Protein AF-A0A194XJS1-F1 (afdb_monomer_lite)

Foldseek 3Di:
DDDPPQQDPVGHGNDLVVVLVVLLVCCLVPLVCVVVQCVPDPVSVVSCVVCQLVSLVVNVVVDPLLVLQLLVQQWFAAPDPVRDLDIDGHSHSSVSNRSSVLSVVLVCCLPDLLQDPDPPPPPDDDDDPDDPVVVSVVSSVLSSLLSSLVRVLRGLCRPPPDPVVNVVSSVVSLVPDDPVNVVSNVVRVVSNVVSVVVVVVVVVVVVVVVVVVVPDD

Organism: Mollisia scopiformis (NCBI:txid149040)

Sequence (217 aa):
MSISLFRSTGGLELYPEVCLRVAEELVLVDPKSINNLLATSKSWHKLLKTYEKSICSSILTREPRLEWVNIDQHEVLSSRIPLGSISVTAYTYPWASEMLSRVHTMEFLISNELTDMVDHHAQSWPTLDVSKDELGQRIARFKRLSFLLLYRLADCTASLPDTLKVRAHQAEFLDSLSSAELAKLGVIVEVMGQNYFTMTKNTLEATVSENSWTTAP

Secondary structure (DSSP, 8-state):
----TTB-TTSPBPPHHHHHHHHHHHHHH-TTHHHHHHHH-HHHHHHHHHTHHHHHHHHHHH-GGGGGTTTT-SEEE--PSSP-S-EEETTSHHHHHHHHHHHHHHHHHHHSGGG----SS-TTSPPPSS-HHHHHHHHHHHHHHHHHHHHHHHHTTTT---HHHHHHHHHHHHHHS-HHHHHHHHHHHHHHHHHHHHHHHHHHHHHHHHHHHSS--

Structure (mmCIF, N/CA/C/O backbone):
data_AF-A0A194XJS1-F1
#
_entry.id   AF-A0A194XJS1-F1
#
loop_
_atom_site.group_PDB
_atom_site.id
_atom_site.type_symbol
_atom_site.label_atom_id
_atom_site.label_alt_id
_atom_site.label_comp_id
_atom_site.label_asym_id
_atom_site.label_entity_id
_atom_site.label_seq_id
_atom_site.pdbx_PDB_ins_code
_atom_site.Cartn_x
_atom_site.Cartn_y
_atom_site.Cartn_z
_atom_site.occupancy
_atom_site.B_iso_or_equiv
_atom_site.auth_seq_id
_atom_site.auth_comp_id
_atom_site.auth_asym_id
_atom_site.auth_atom_id
_atom_site.pdbx_PDB_model_num
ATOM 1 N N . MET A 1 1 ? -31.018 9.722 29.332 1.00 36.78 1 MET A N 1
ATOM 2 C CA . MET A 1 1 ? -31.073 8.244 29.364 1.00 36.78 1 MET A CA 1
ATOM 3 C C . MET A 1 1 ? -30.231 7.714 28.220 1.00 36.78 1 MET A C 1
ATOM 5 O O . MET A 1 1 ? -30.464 8.107 27.088 1.00 36.78 1 MET A O 1
ATOM 9 N N . SER A 1 2 ? -29.221 6.897 28.512 1.00 43.53 2 SER A N 1
ATOM 10 C CA . SER A 1 2 ? -28.401 6.235 27.493 1.00 43.53 2 SER A CA 1
ATOM 11 C C . SER A 1 2 ? -29.160 5.006 27.001 1.00 43.53 2 SER A C 1
ATOM 13 O O . SER A 1 2 ? -29.179 3.995 27.700 1.00 43.53 2 SER A O 1
ATOM 15 N N . ILE A 1 3 ? -29.811 5.091 25.841 1.00 52.41 3 ILE A N 1
ATOM 16 C CA . ILE A 1 3 ? -30.366 3.913 25.166 1.00 52.41 3 ILE A CA 1
ATOM 17 C C . ILE A 1 3 ? -29.173 3.014 24.828 1.00 52.41 3 ILE A C 1
ATOM 19 O O . ILE A 1 3 ? -28.291 3.413 24.069 1.00 52.41 3 ILE A O 1
ATOM 23 N N . SER A 1 4 ? -29.093 1.835 25.450 1.00 57.53 4 SER A N 1
ATOM 24 C CA . SER A 1 4 ? -28.140 0.817 25.012 1.00 57.53 4 SER A CA 1
ATOM 25 C C . SER A 1 4 ? -28.558 0.408 23.604 1.00 57.53 4 SER A C 1
ATOM 27 O O . SER A 1 4 ? -29.607 -0.205 23.440 1.00 57.53 4 SER A O 1
ATOM 29 N N . LEU A 1 5 ? -27.761 0.772 22.596 1.00 62.75 5 LEU A N 1
ATOM 30 C CA . LEU A 1 5 ? -27.973 0.404 21.188 1.00 62.75 5 LEU A CA 1
ATOM 31 C C . LEU A 1 5 ? -28.085 -1.114 20.982 1.00 62.75 5 LEU A C 1
ATOM 33 O O . LEU A 1 5 ? -28.630 -1.562 19.980 1.00 62.75 5 LEU A O 1
ATOM 37 N N . PHE A 1 6 ? -27.587 -1.900 21.938 1.00 68.38 6 PHE A N 1
ATOM 38 C CA . PHE A 1 6 ? -27.677 -3.352 21.921 1.00 68.38 6 PHE A CA 1
ATOM 39 C C . PHE A 1 6 ? -29.040 -3.862 22.361 1.00 68.38 6 PHE A C 1
ATOM 41 O O . PHE A 1 6 ? -29.315 -5.032 22.151 1.00 68.38 6 PHE A O 1
ATOM 48 N N . ARG A 1 7 ? -29.901 -3.032 22.957 1.00 70.81 7 ARG A N 1
ATOM 49 C CA . ARG A 1 7 ? -31.155 -3.490 23.543 1.00 70.81 7 ARG A CA 1
ATOM 50 C C . ARG A 1 7 ? -32.344 -3.102 22.675 1.00 70.81 7 ARG A C 1
ATOM 52 O O . ARG A 1 7 ? -32.619 -1.924 22.464 1.00 70.81 7 ARG A O 1
ATOM 59 N N . SER A 1 8 ? -33.077 -4.103 22.201 1.00 74.75 8 SER A N 1
ATOM 60 C CA . SER A 1 8 ? -34.375 -3.900 21.558 1.00 74.75 8 SER A CA 1
ATOM 61 C C . SER A 1 8 ? -35.375 -3.247 22.519 1.00 74.75 8 SER A C 1
ATOM 63 O O . SER A 1 8 ? -35.224 -3.300 23.743 1.00 74.75 8 SER A O 1
ATOM 65 N N . THR A 1 9 ? -36.458 -2.699 21.967 1.00 73.81 9 THR A N 1
ATOM 66 C CA . THR A 1 9 ? -37.602 -2.191 22.742 1.00 73.81 9 THR A CA 1
ATOM 67 C C . THR A 1 9 ? -38.236 -3.265 23.636 1.00 73.81 9 THR A C 1
ATOM 69 O O . THR A 1 9 ? -38.772 -2.933 24.688 1.00 73.81 9 THR A O 1
ATOM 72 N N . GLY A 1 10 ? -38.115 -4.547 23.265 1.00 75.25 10 GLY A N 1
ATOM 73 C CA . GLY A 1 10 ? -38.538 -5.706 24.062 1.00 75.25 10 GLY A CA 1
ATOM 74 C C . GLY A 1 10 ? -37.506 -6.202 25.084 1.00 75.25 10 GLY A C 1
ATOM 75 O O . GLY A 1 10 ? -37.736 -7.208 25.745 1.00 75.25 10 GLY A O 1
ATOM 76 N N . GLY A 1 11 ? -36.359 -5.533 25.221 1.00 75.88 11 GLY A N 1
ATOM 77 C CA . GLY A 1 11 ? -35.349 -5.857 26.227 1.00 75.88 11 GLY A CA 1
ATOM 78 C C . GLY A 1 11 ? -34.297 -6.892 25.812 1.00 75.88 11 GLY A C 1
ATOM 79 O O . GLY A 1 11 ? -33.367 -7.092 26.594 1.00 75.88 11 GLY A O 1
ATOM 80 N N . LEU A 1 12 ? -34.406 -7.496 24.620 1.00 74.81 12 LEU A N 1
ATOM 81 C CA . LEU A 1 12 ? -33.392 -8.401 24.050 1.00 74.81 12 LEU A CA 1
ATOM 82 C C . LEU A 1 12 ? -32.101 -7.640 23.760 1.00 74.81 12 LEU A C 1
ATOM 84 O O . LEU A 1 12 ? -32.168 -6.597 23.111 1.00 74.81 12 LEU A O 1
ATOM 88 N N . GLU A 1 13 ? -30.966 -8.170 24.213 1.00 80.19 13 GLU A N 1
ATOM 89 C CA . GLU A 1 13 ? -29.643 -7.582 24.013 1.00 80.19 13 GLU A CA 1
ATOM 90 C C . GLU A 1 13 ? -28.876 -8.318 22.904 1.00 80.19 13 GLU A C 1
ATOM 92 O O . GLU A 1 13 ? -28.858 -9.548 22.869 1.00 80.19 13 GLU A O 1
ATOM 97 N N . LEU A 1 14 ? -28.272 -7.578 21.974 1.00 81.69 14 LEU A N 1
ATOM 98 C CA . LEU A 1 14 ? -27.441 -8.143 20.918 1.00 81.69 14 LEU A CA 1
ATOM 99 C C . LEU A 1 14 ? -26.128 -8.652 21.522 1.00 81.69 14 LEU A C 1
ATOM 101 O O . LEU A 1 14 ? -25.451 -7.921 22.246 1.00 81.69 14 LEU A O 1
ATOM 105 N N . TYR A 1 15 ? -25.751 -9.883 21.185 1.00 87.44 15 TYR A N 1
ATOM 106 C CA . TYR A 1 15 ? -24.489 -10.461 21.636 1.00 87.44 15 TYR A CA 1
ATOM 107 C C . TYR A 1 15 ? -23.287 -9.682 21.070 1.00 87.44 15 TYR A C 1
ATOM 109 O O . TYR A 1 15 ? -23.284 -9.376 19.870 1.00 87.44 15 TYR A O 1
ATOM 117 N N . PRO A 1 16 ? -22.253 -9.387 21.884 1.00 87.75 16 PRO A N 1
ATOM 118 C CA . PRO A 1 16 ? -21.064 -8.659 21.443 1.00 87.75 16 PRO A CA 1
ATOM 119 C C . PRO A 1 16 ? -20.407 -9.256 20.196 1.00 87.75 16 PRO A C 1
ATOM 121 O O . PRO A 1 16 ? -19.971 -8.519 19.319 1.00 87.75 16 PRO A O 1
ATOM 124 N N . GLU A 1 17 ? -20.388 -10.580 20.076 1.00 90.69 17 GLU A N 1
ATOM 125 C CA . GLU A 1 17 ? -19.817 -11.315 18.949 1.00 90.69 17 GLU A CA 1
ATOM 126 C C . GLU A 1 17 ? -20.511 -10.960 17.630 1.00 90.69 17 GLU A C 1
ATOM 128 O O . GLU A 1 17 ? -19.849 -10.785 16.609 1.00 90.69 17 GLU A O 1
ATOM 133 N N . VAL A 1 18 ? -21.836 -10.784 17.650 1.00 89.56 18 VAL A N 1
ATOM 134 C CA . VAL A 1 18 ? -22.600 -10.355 16.470 1.00 89.56 18 VAL A CA 1
ATOM 135 C C . VAL A 1 18 ? -22.211 -8.927 16.091 1.00 89.56 18 VAL A C 1
ATOM 137 O O . VAL A 1 18 ? -21.996 -8.640 14.916 1.00 89.56 18 VAL A O 1
ATOM 140 N N . CYS A 1 19 ? -22.049 -8.036 17.072 1.00 89.44 19 CYS A N 1
ATOM 141 C CA . CYS A 1 19 ? -21.611 -6.660 16.828 1.00 89.44 19 CYS A CA 1
ATOM 142 C C . CYS A 1 19 ? -20.201 -6.598 16.232 1.00 89.44 19 CYS A C 1
ATOM 144 O O . CYS A 1 19 ? -19.958 -5.817 15.314 1.00 89.44 19 CYS A O 1
ATOM 146 N N . LEU A 1 20 ? -19.285 -7.433 16.732 1.00 93.06 20 LEU A N 1
ATOM 147 C CA . LEU A 1 20 ? -17.924 -7.539 16.211 1.00 93.06 20 LEU A CA 1
ATOM 148 C C . LEU A 1 20 ? -17.922 -8.059 14.770 1.00 93.06 20 LEU A C 1
ATOM 150 O O . LEU A 1 20 ? -17.243 -7.478 13.931 1.00 93.06 20 LEU A O 1
ATOM 154 N N . ARG A 1 21 ? -18.742 -9.069 14.443 1.00 92.50 21 ARG A N 1
ATOM 155 C CA . ARG A 1 21 ? -18.895 -9.549 13.058 1.00 92.50 21 ARG A CA 1
ATOM 156 C C . ARG A 1 21 ? -19.445 -8.481 12.121 1.00 92.50 21 ARG A C 1
ATOM 158 O O . ARG A 1 21 ? -18.919 -8.312 11.029 1.00 92.50 21 ARG A O 1
ATOM 165 N N . VAL A 1 22 ? -20.450 -7.720 12.555 1.00 90.62 22 VAL A N 1
ATOM 166 C CA . VAL A 1 22 ? -20.964 -6.581 11.776 1.00 90.62 22 VAL A CA 1
ATOM 167 C C . VAL A 1 22 ? -19.864 -5.547 11.529 1.00 90.62 22 VAL A C 1
ATOM 169 O O . VAL A 1 22 ? -19.758 -5.022 10.425 1.00 90.62 22 VAL A O 1
ATOM 172 N N . ALA A 1 23 ? -19.027 -5.266 12.529 1.00 92.44 23 ALA A N 1
ATOM 173 C CA . ALA A 1 23 ? -17.915 -4.337 12.377 1.00 92.44 23 ALA A CA 1
ATOM 174 C C . ALA A 1 23 ? -16.82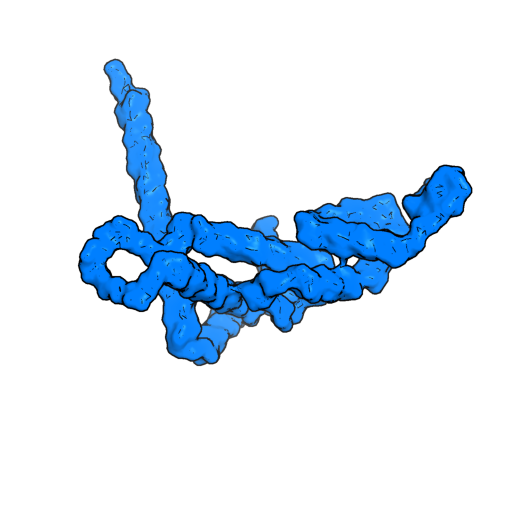4 -4.864 11.432 1.00 92.44 23 ALA A C 1
ATOM 176 O O . ALA A 1 23 ? -16.312 -4.093 10.628 1.00 92.44 23 ALA A O 1
ATOM 177 N N . GLU A 1 24 ? -16.494 -6.157 11.496 1.00 93.50 24 GLU A N 1
ATOM 178 C CA . GLU A 1 24 ? -15.569 -6.805 10.557 1.00 93.50 24 GLU A CA 1
ATOM 179 C C . GLU A 1 24 ? -16.048 -6.656 9.107 1.00 93.50 24 GLU A C 1
ATOM 181 O O . GLU A 1 24 ? -15.283 -6.190 8.264 1.00 93.50 24 GLU A O 1
ATOM 186 N N . GLU A 1 25 ? -17.315 -6.985 8.826 1.00 92.75 25 GLU A N 1
ATOM 187 C CA . GLU A 1 25 ? -17.895 -6.816 7.484 1.00 92.75 25 GLU A CA 1
ATOM 188 C C . GLU A 1 25 ? -17.922 -5.348 7.053 1.00 92.75 25 GLU A C 1
ATOM 190 O O . GLU A 1 25 ? -17.576 -5.024 5.918 1.00 92.75 25 GLU A O 1
ATOM 195 N N . LEU A 1 26 ? -18.298 -4.440 7.960 1.00 92.06 26 LEU A N 1
ATOM 196 C CA . LEU A 1 26 ? -18.348 -3.015 7.653 1.00 92.06 26 LEU A CA 1
ATOM 197 C C . LEU A 1 26 ? -16.972 -2.481 7.265 1.00 92.06 26 LEU A C 1
ATOM 199 O O . LEU A 1 26 ? -16.868 -1.774 6.272 1.00 92.06 26 LEU A O 1
ATOM 203 N N . VAL A 1 27 ? -15.926 -2.799 8.034 1.00 91.56 27 VAL A N 1
ATOM 204 C CA . VAL A 1 27 ? -14.574 -2.304 7.741 1.00 91.56 27 VAL A CA 1
ATOM 205 C C . VAL A 1 27 ? -14.052 -2.897 6.435 1.00 91.56 27 VAL A C 1
ATOM 207 O O . VAL A 1 27 ? -13.358 -2.198 5.707 1.00 91.56 27 VAL A O 1
ATOM 210 N N . LEU A 1 28 ? -14.390 -4.148 6.115 1.00 89.50 28 LEU A N 1
ATOM 211 C CA . LEU A 1 28 ? -13.990 -4.773 4.854 1.00 89.50 28 LEU A CA 1
ATOM 212 C C . LEU A 1 28 ? -14.616 -4.071 3.634 1.00 89.50 28 LEU A C 1
ATOM 214 O O . LEU A 1 28 ? -13.940 -3.890 2.625 1.00 89.50 28 LEU A O 1
ATOM 218 N N . VAL A 1 29 ? -15.886 -3.663 3.731 1.00 89.81 29 VAL A N 1
ATOM 219 C CA . VAL A 1 29 ? -16.625 -3.013 2.633 1.00 89.81 29 VAL A CA 1
ATOM 220 C C . VAL A 1 29 ? -16.352 -1.508 2.559 1.00 89.81 29 VAL A C 1
ATOM 222 O O . VAL A 1 29 ? -16.085 -0.975 1.485 1.00 89.81 29 VAL A O 1
ATOM 225 N N . ASP A 1 30 ? -16.426 -0.815 3.693 1.00 89.94 30 ASP A N 1
ATOM 226 C CA . ASP A 1 30 ? -16.162 0.617 3.817 1.00 89.94 30 ASP A CA 1
ATOM 227 C C . ASP A 1 30 ? -15.419 0.923 5.132 1.00 89.94 30 ASP A C 1
ATOM 229 O O . ASP A 1 30 ? -16.031 1.229 6.167 1.00 89.94 30 ASP A O 1
ATOM 233 N N . PRO A 1 31 ? -14.074 0.932 5.096 1.00 87.19 31 PRO A N 1
ATOM 234 C CA . PRO A 1 31 ? -13.252 1.208 6.267 1.00 87.19 31 PRO A CA 1
ATOM 235 C C . PRO A 1 31 ? -13.528 2.566 6.915 1.00 87.19 31 PRO A C 1
ATOM 237 O O . PRO A 1 31 ? -13.251 2.747 8.099 1.00 87.19 31 PRO A O 1
ATOM 240 N N . LYS A 1 32 ? -14.056 3.550 6.172 1.00 84.88 32 LYS A N 1
ATOM 241 C CA . LYS A 1 32 ? -14.300 4.902 6.700 1.00 84.88 32 LYS A CA 1
ATOM 242 C C . LYS A 1 32 ? -15.512 4.932 7.627 1.00 84.88 32 LYS A C 1
ATOM 244 O O . LYS A 1 32 ? -15.522 5.711 8.587 1.00 84.88 32 LYS A O 1
ATOM 249 N N . SER A 1 33 ? -16.487 4.054 7.393 1.00 89.75 33 SER A N 1
ATOM 250 C CA . SER A 1 33 ? -17.715 3.957 8.185 1.00 89.75 33 SER A CA 1
ATOM 251 C C . SER A 1 33 ? -17.484 3.517 9.634 1.00 89.75 33 SER A C 1
ATOM 253 O O . SER A 1 33 ? -18.327 3.781 10.495 1.00 89.75 33 SER A O 1
ATOM 255 N N . ILE A 1 34 ? -16.318 2.949 9.962 1.00 90.44 34 ILE A N 1
ATOM 256 C CA . ILE A 1 34 ? -15.976 2.596 11.347 1.00 90.44 34 ILE A CA 1
ATOM 257 C C . ILE A 1 34 ? -15.969 3.807 12.286 1.00 90.44 34 ILE A C 1
ATOM 259 O O . ILE A 1 34 ? -16.333 3.685 13.453 1.00 90.44 34 ILE A O 1
ATOM 263 N N . ASN A 1 35 ? -15.616 4.995 11.784 1.00 89.50 35 ASN A N 1
ATOM 264 C CA . ASN A 1 35 ? -15.608 6.216 12.590 1.00 89.50 35 ASN A CA 1
ATOM 265 C C . ASN A 1 35 ? -17.028 6.631 12.984 1.00 89.50 35 ASN A C 1
ATOM 267 O O . ASN A 1 35 ? -17.258 7.024 14.127 1.00 89.50 35 ASN A O 1
ATOM 271 N N . ASN A 1 36 ? -17.985 6.474 12.066 1.00 90.44 36 ASN A N 1
ATOM 272 C CA . ASN A 1 36 ? -19.398 6.719 12.346 1.00 90.44 36 ASN A CA 1
ATOM 273 C C . ASN A 1 36 ? -19.888 5.754 13.425 1.00 90.44 36 ASN A C 1
ATOM 275 O O . ASN A 1 36 ? -20.548 6.159 14.378 1.00 90.44 36 ASN A O 1
ATOM 279 N N . LEU A 1 37 ? -19.491 4.487 13.315 1.00 88.31 37 LEU A N 1
ATOM 280 C CA . LEU A 1 37 ? -19.875 3.434 14.242 1.00 88.31 37 LEU A CA 1
ATOM 281 C C . LEU A 1 37 ? -19.292 3.652 15.651 1.00 88.31 37 LEU A C 1
ATOM 283 O O . LEU A 1 37 ? -20.017 3.556 16.643 1.00 88.31 37 LEU A O 1
ATOM 287 N N . LEU A 1 38 ? -18.023 4.064 15.737 1.00 90.56 38 LEU A N 1
ATOM 288 C CA . LEU A 1 38 ? -17.354 4.485 16.975 1.00 90.56 38 LEU A CA 1
ATOM 289 C C . LEU A 1 38 ? -18.000 5.718 17.629 1.00 90.56 38 LEU A C 1
ATOM 291 O O . LEU A 1 38 ? -17.840 5.903 18.837 1.00 90.56 38 LEU A O 1
ATOM 295 N N . ALA A 1 39 ? -18.702 6.556 16.861 1.00 90.06 39 ALA A N 1
ATOM 296 C CA . ALA A 1 39 ? -19.370 7.762 17.349 1.00 90.06 39 ALA A CA 1
ATOM 297 C C . ALA A 1 39 ? -20.813 7.520 17.835 1.00 90.06 39 ALA A C 1
ATOM 299 O O . ALA A 1 39 ? -21.383 8.384 18.498 1.00 90.06 39 ALA A O 1
ATOM 300 N N . THR A 1 40 ? -21.407 6.355 17.548 1.00 88.81 40 THR A N 1
ATOM 301 C CA . THR A 1 40 ? -22.825 6.080 17.857 1.00 88.81 40 THR A CA 1
ATOM 302 C C . THR A 1 40 ? -23.140 6.063 19.355 1.00 88.81 40 THR A C 1
ATOM 304 O O . THR A 1 40 ? -24.147 6.619 19.789 1.00 88.81 40 THR A O 1
ATOM 307 N N . SER A 1 41 ? -22.307 5.408 20.172 1.00 88.75 41 SER A N 1
ATOM 308 C CA . SER A 1 41 ? -22.480 5.343 21.627 1.00 88.75 41 SER A CA 1
ATOM 309 C C . SER A 1 41 ? -21.191 4.955 22.352 1.00 88.75 41 SER A C 1
ATOM 311 O O . SER A 1 41 ? -20.304 4.314 21.791 1.00 88.75 41 SER A O 1
ATOM 313 N N . LYS A 1 42 ? -21.108 5.289 23.648 1.00 88.56 42 LYS A N 1
ATOM 314 C CA . LYS A 1 42 ? -19.954 4.945 24.501 1.00 88.56 42 LYS A CA 1
ATOM 315 C C . LYS A 1 42 ? -19.718 3.435 24.603 1.00 88.56 42 LYS A C 1
ATOM 317 O O . LYS A 1 42 ? -18.571 3.007 24.700 1.00 88.56 42 LYS A O 1
ATOM 322 N N . SER A 1 43 ? -20.785 2.637 24.607 1.00 87.31 43 SER A N 1
ATOM 323 C CA . SER A 1 43 ? -20.691 1.179 24.695 1.00 87.31 43 SER A CA 1
ATOM 324 C C . SER A 1 43 ? -20.145 0.575 23.398 1.00 87.31 43 SER A C 1
ATOM 326 O O . SER A 1 43 ? -19.228 -0.240 23.470 1.00 87.31 43 SER A O 1
ATOM 328 N N . TRP A 1 44 ? -20.610 1.044 22.232 1.00 87.75 44 TRP A N 1
ATOM 329 C CA . TRP A 1 44 ? -20.040 0.687 20.924 1.00 87.75 44 TRP A CA 1
ATOM 330 C C . TRP A 1 44 ? -18.574 1.085 20.808 1.00 87.75 44 TRP A C 1
ATOM 332 O O . TRP A 1 44 ? -17.739 0.267 20.433 1.00 87.75 44 TRP A O 1
ATOM 342 N N . HIS A 1 45 ? -18.254 2.323 21.188 1.00 92.56 45 HIS A N 1
ATOM 343 C CA . HIS A 1 45 ? -16.884 2.817 21.183 1.00 92.56 45 HIS A CA 1
ATOM 344 C C . HIS A 1 45 ? -15.962 1.912 22.002 1.00 92.56 45 HIS A C 1
ATOM 346 O O . HIS A 1 45 ? -14.924 1.473 21.512 1.00 92.56 45 HIS A O 1
ATOM 352 N N . LYS A 1 46 ? -16.365 1.601 23.242 1.00 92.88 46 LYS A N 1
ATOM 353 C CA . LYS A 1 46 ? -15.599 0.732 24.136 1.00 92.88 46 LYS A CA 1
ATOM 354 C C . LYS A 1 46 ? -15.418 -0.656 23.528 1.00 92.88 46 LYS A C 1
ATOM 356 O O . LYS A 1 46 ? -14.287 -1.118 23.461 1.00 92.88 46 LYS A O 1
ATOM 361 N N . LEU A 1 47 ? -16.497 -1.289 23.062 1.00 93.12 47 LEU A N 1
ATOM 362 C CA . LEU A 1 47 ? -16.445 -2.624 22.464 1.00 93.12 47 LEU A CA 1
ATOM 363 C C . LEU A 1 47 ? -15.465 -2.658 21.283 1.00 93.12 47 LEU A C 1
ATOM 365 O O . LEU A 1 47 ? -14.508 -3.427 21.287 1.00 93.12 47 LEU A O 1
ATOM 369 N N . LEU A 1 48 ? -15.645 -1.767 20.311 1.00 94.31 48 LEU A N 1
ATOM 370 C CA . LEU A 1 48 ? -14.803 -1.724 19.121 1.00 94.31 48 LEU A CA 1
ATOM 371 C C . LEU A 1 48 ? -13.349 -1.394 19.403 1.00 94.31 48 LEU A C 1
ATOM 373 O O . LEU A 1 48 ? -12.471 -1.939 18.741 1.00 94.31 48 LEU A O 1
ATOM 377 N N . LYS A 1 49 ? -13.073 -0.494 20.346 1.00 95.44 49 LYS A N 1
ATOM 378 C CA . LYS A 1 49 ? -11.691 -0.168 20.699 1.00 95.44 49 LYS A CA 1
ATOM 379 C C . LYS A 1 49 ? -11.018 -1.280 21.485 1.00 95.44 49 LYS A C 1
ATOM 381 O O . LYS A 1 49 ? -9.840 -1.534 21.263 1.00 95.44 49 LYS A O 1
ATOM 386 N N . THR A 1 50 ? -11.752 -1.995 22.336 1.00 95.88 50 THR A N 1
ATOM 387 C CA . THR A 1 50 ? -11.225 -3.178 23.027 1.00 95.88 50 THR A CA 1
ATOM 388 C C . THR A 1 50 ? -10.825 -4.283 22.045 1.00 95.88 50 THR A C 1
ATOM 390 O O . THR A 1 50 ? -9.791 -4.915 22.247 1.00 95.88 50 THR A O 1
ATOM 393 N N . TYR A 1 51 ? -11.590 -4.485 20.969 1.00 95.81 51 TYR A N 1
ATOM 394 C CA . TYR A 1 51 ? -11.363 -5.570 20.005 1.00 95.81 51 TYR A CA 1
ATOM 395 C C . TYR A 1 51 ? -10.726 -5.126 18.676 1.00 95.81 51 TYR A C 1
ATOM 397 O O . TYR A 1 51 ? -10.652 -5.925 17.746 1.00 95.81 51 TYR A O 1
ATOM 405 N N . GLU A 1 52 ? -10.210 -3.894 18.579 1.00 95.69 52 GLU A N 1
ATOM 406 C CA . GLU A 1 52 ? -9.681 -3.310 17.331 1.00 95.69 52 GLU A CA 1
ATOM 407 C C . GLU A 1 52 ? -8.635 -4.207 16.656 1.00 95.69 52 GLU A C 1
ATOM 409 O O . GLU A 1 52 ? -8.759 -4.513 15.470 1.00 95.69 52 GLU A O 1
ATOM 414 N N . LYS A 1 53 ? -7.655 -4.709 17.419 1.00 95.25 53 LYS A N 1
ATOM 415 C CA . LYS A 1 53 ? -6.619 -5.607 16.886 1.00 95.25 53 LYS A CA 1
ATOM 416 C C . LYS A 1 53 ? -7.196 -6.909 16.331 1.00 95.25 53 LYS A C 1
ATOM 418 O O . LYS A 1 53 ? -6.759 -7.364 15.279 1.00 95.25 53 LYS A O 1
ATOM 423 N N . SER A 1 54 ? -8.172 -7.492 17.030 1.00 95.31 54 SER A N 1
ATOM 424 C CA . SER A 1 54 ? -8.827 -8.741 16.621 1.00 95.31 54 SER A CA 1
ATOM 425 C C . SER A 1 54 ? -9.623 -8.545 15.334 1.00 95.31 54 SER A C 1
ATOM 427 O O . SER A 1 54 ? -9.499 -9.347 14.414 1.00 95.31 54 SER A O 1
ATOM 429 N N . ILE A 1 55 ? -10.393 -7.456 15.254 1.00 94.44 55 ILE A N 1
ATOM 430 C CA . ILE A 1 55 ? -11.165 -7.092 14.061 1.00 94.44 55 ILE A CA 1
ATOM 431 C C . ILE A 1 55 ? -10.219 -6.892 12.876 1.00 94.44 55 ILE A C 1
ATOM 433 O O . ILE A 1 55 ? -10.406 -7.507 11.829 1.00 94.44 55 ILE A O 1
ATOM 437 N N . CYS A 1 56 ? -9.162 -6.091 13.054 1.00 93.69 56 CYS A N 1
ATOM 438 C CA . CYS A 1 56 ? -8.180 -5.854 12.000 1.00 93.69 56 CYS A CA 1
ATOM 439 C C . CYS A 1 56 ? -7.529 -7.168 11.557 1.00 93.69 56 CYS A C 1
ATOM 441 O O . CYS A 1 56 ? -7.542 -7.467 10.373 1.00 93.69 56 CYS A O 1
ATOM 443 N N . SER A 1 57 ? -7.039 -7.995 12.483 1.00 92.44 57 SER A N 1
ATOM 444 C CA . SER A 1 57 ? -6.420 -9.289 12.158 1.00 92.44 57 SER A CA 1
ATOM 445 C C . SER A 1 57 ? -7.357 -10.234 11.387 1.00 92.44 57 SER A C 1
ATOM 447 O O . SER A 1 57 ? -6.920 -10.877 10.429 1.00 92.44 57 SER A O 1
ATOM 449 N N . SER A 1 58 ? -8.647 -10.271 11.744 1.00 92.31 58 SER A N 1
ATOM 450 C CA . SER A 1 58 ? -9.675 -11.033 11.019 1.00 92.31 58 SER A CA 1
ATOM 451 C C . SER A 1 58 ? -9.805 -10.559 9.567 1.00 92.31 58 SER A C 1
ATOM 453 O O . SER A 1 58 ? -9.780 -11.373 8.644 1.00 92.31 58 SER A O 1
ATOM 455 N N . ILE A 1 59 ? -9.858 -9.242 9.348 1.00 88.69 59 ILE A N 1
ATOM 456 C CA . ILE A 1 59 ? -9.947 -8.633 8.010 1.00 88.69 59 ILE A CA 1
ATOM 457 C C . ILE A 1 59 ? -8.729 -8.996 7.161 1.00 88.69 59 ILE A C 1
ATOM 459 O O . ILE A 1 59 ? -8.891 -9.403 6.013 1.00 88.69 59 ILE A O 1
ATOM 463 N N . LEU A 1 60 ? -7.522 -8.919 7.730 1.00 84.69 60 LEU A N 1
ATOM 464 C CA . LEU A 1 60 ? -6.296 -9.242 6.994 1.00 84.69 60 LEU A CA 1
ATOM 465 C C . LEU A 1 60 ? -6.251 -10.689 6.520 1.00 84.69 60 LEU A C 1
ATOM 467 O O . LEU A 1 60 ? -5.792 -10.970 5.422 1.00 84.69 60 LEU A O 1
ATOM 471 N N . THR A 1 61 ? -6.763 -11.604 7.338 1.00 89.25 61 THR A N 1
ATOM 472 C CA . THR A 1 61 ? -6.803 -13.029 6.995 1.00 89.25 61 THR A CA 1
ATOM 473 C C . THR A 1 61 ? -7.788 -13.310 5.854 1.00 89.25 61 THR A C 1
ATOM 475 O O . THR A 1 61 ? -7.655 -14.301 5.140 1.00 89.25 61 THR A O 1
ATOM 478 N N . ARG A 1 62 ? -8.797 -12.451 5.682 1.00 91.25 62 ARG A N 1
ATOM 479 C CA . ARG A 1 62 ? -9.894 -12.639 4.725 1.00 91.25 62 ARG A CA 1
ATOM 480 C C . ARG A 1 62 ? -9.676 -11.947 3.383 1.00 91.25 62 ARG A C 1
ATOM 482 O O . ARG A 1 62 ? -10.428 -12.228 2.454 1.00 91.25 62 ARG A O 1
ATOM 489 N N . GLU A 1 63 ? -8.685 -11.068 3.271 1.00 91.94 63 GLU A N 1
ATOM 490 C CA . GLU A 1 63 ? -8.394 -10.330 2.044 1.00 91.94 63 GLU A CA 1
ATOM 491 C C . GLU A 1 63 ? -7.031 -10.757 1.462 1.00 91.94 63 GLU A C 1
ATOM 493 O O . GLU A 1 63 ? -5.994 -10.202 1.828 1.00 91.94 63 GLU A O 1
ATOM 498 N N . PRO A 1 64 ? -6.999 -11.739 0.539 1.00 90.62 64 PRO A N 1
ATOM 499 C CA . PRO A 1 64 ? -5.746 -12.282 0.010 1.00 90.62 64 PRO A CA 1
ATOM 500 C C . PRO A 1 64 ? -4.942 -11.261 -0.804 1.00 90.62 64 PRO A C 1
ATOM 502 O O . PRO A 1 64 ? -3.722 -11.369 -0.889 1.00 90.62 64 PRO A O 1
ATOM 505 N N . ARG A 1 65 ? -5.589 -10.230 -1.367 1.00 92.44 65 ARG A N 1
ATOM 506 C CA . ARG A 1 65 ? -4.905 -9.199 -2.170 1.00 92.44 65 ARG A CA 1
ATOM 507 C C . ARG A 1 65 ? -3.964 -8.321 -1.344 1.00 92.44 65 ARG A C 1
ATOM 509 O O . ARG A 1 65 ? -3.173 -7.568 -1.911 1.00 92.44 65 ARG A O 1
ATOM 516 N N . LEU A 1 66 ? -4.029 -8.411 -0.018 1.00 91.56 66 LEU A N 1
ATOM 517 C CA . LEU A 1 66 ? -3.163 -7.653 0.875 1.00 91.56 66 LEU A CA 1
ATOM 518 C C . LEU A 1 66 ? -1.680 -8.026 0.771 1.00 91.56 66 LEU A C 1
ATOM 520 O O . LEU A 1 66 ? -0.829 -7.218 1.145 1.00 91.56 66 LEU A O 1
ATOM 524 N N . GLU A 1 67 ? -1.355 -9.195 0.211 1.00 90.38 67 GLU A N 1
ATOM 525 C CA . GLU A 1 67 ? 0.031 -9.612 -0.041 1.00 90.38 67 GLU A CA 1
ATOM 526 C C . GLU A 1 67 ? 0.812 -8.603 -0.911 1.00 90.38 67 GLU A C 1
ATOM 528 O O . GLU A 1 67 ? 2.040 -8.541 -0.858 1.00 90.38 67 GLU A O 1
ATOM 533 N N . TRP A 1 68 ? 0.106 -7.760 -1.674 1.00 91.94 68 TRP A N 1
ATOM 534 C CA . TRP A 1 68 ? 0.708 -6.800 -2.595 1.00 91.94 68 TRP A CA 1
ATOM 535 C C . TRP A 1 68 ? 0.925 -5.394 -2.005 1.00 91.94 68 TRP A C 1
ATOM 537 O O . TRP A 1 68 ? 1.551 -4.569 -2.660 1.00 91.94 68 TRP A O 1
ATOM 547 N N . VAL A 1 69 ? 0.465 -5.084 -0.783 1.00 91.56 69 VAL A N 1
ATOM 548 C CA . VAL A 1 69 ? 0.445 -3.693 -0.251 1.00 91.56 69 VAL A CA 1
ATOM 549 C C . VAL A 1 69 ? 1.342 -3.437 0.963 1.00 91.56 69 VAL A C 1
ATOM 551 O O . VAL A 1 69 ? 1.104 -2.504 1.728 1.00 91.56 69 VAL A O 1
ATOM 554 N N . ASN A 1 70 ? 2.413 -4.222 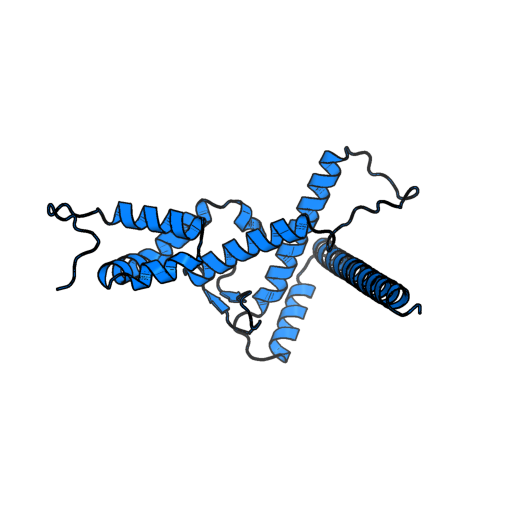1.105 1.00 92.56 70 ASN A N 1
ATOM 555 C CA . ASN A 1 70 ? 3.400 -4.107 2.187 1.00 92.56 70 ASN A CA 1
ATOM 556 C C . ASN A 1 70 ? 2.806 -4.298 3.599 1.00 92.56 70 ASN A C 1
ATOM 558 O O . ASN A 1 70 ? 3.144 -3.587 4.543 1.00 92.56 70 ASN A O 1
ATOM 562 N N . ILE A 1 71 ? 1.914 -5.281 3.734 1.00 91.62 71 ILE A N 1
ATOM 563 C CA . ILE A 1 71 ? 1.181 -5.582 4.970 1.00 91.62 71 ILE A CA 1
ATOM 564 C C . ILE A 1 71 ? 2.072 -5.948 6.170 1.00 91.62 71 ILE A C 1
ATOM 566 O O . ILE A 1 71 ? 1.690 -5.716 7.314 1.00 91.62 71 ILE A O 1
ATOM 570 N N . ASP A 1 72 ? 3.260 -6.498 5.932 1.00 90.56 72 ASP A N 1
ATOM 571 C CA . ASP A 1 72 ? 4.153 -6.948 7.007 1.00 90.56 72 ASP A CA 1
ATOM 572 C C . ASP A 1 72 ? 4.830 -5.785 7.749 1.00 90.56 72 ASP A C 1
ATOM 574 O O . ASP A 1 72 ? 5.398 -5.966 8.830 1.00 90.56 72 ASP A O 1
ATOM 578 N N . GLN A 1 73 ? 4.770 -4.577 7.187 1.00 91.50 73 GLN A N 1
ATOM 579 C CA . GLN A 1 73 ? 5.383 -3.400 7.772 1.00 91.50 73 GLN A CA 1
ATOM 580 C C . GLN A 1 73 ? 4.572 -2.896 8.976 1.00 91.50 73 GLN A C 1
ATOM 582 O O . GLN A 1 73 ? 3.376 -2.608 8.884 1.00 91.50 73 GLN A O 1
ATOM 587 N N . HIS A 1 74 ? 5.248 -2.734 10.120 1.00 91.81 74 HIS A N 1
ATOM 588 C CA . HIS A 1 74 ? 4.598 -2.308 11.362 1.00 91.81 74 HIS A CA 1
ATOM 589 C C . HIS A 1 74 ? 4.034 -0.882 11.294 1.00 91.81 74 HIS A C 1
ATOM 591 O O . HIS A 1 74 ? 2.952 -0.627 11.820 1.00 91.81 74 HIS A O 1
ATOM 597 N N . GLU A 1 75 ? 4.753 0.036 10.650 1.00 93.31 75 GLU A N 1
ATOM 598 C CA . GLU A 1 75 ? 4.322 1.417 10.428 1.00 93.31 75 GLU A CA 1
ATOM 599 C C . GLU A 1 75 ? 4.477 1.785 8.957 1.00 93.31 75 GLU A C 1
ATOM 601 O O . GLU A 1 75 ? 5.549 1.614 8.380 1.00 93.31 75 GLU A O 1
ATOM 606 N N . VAL A 1 76 ? 3.411 2.317 8.366 1.00 93.38 76 VAL A N 1
ATOM 607 C CA . VAL A 1 76 ? 3.373 2.711 6.951 1.00 93.38 76 VAL A CA 1
ATOM 608 C C . VAL A 1 76 ? 2.938 4.160 6.816 1.00 93.38 76 VAL A C 1
ATOM 610 O O . VAL A 1 76 ? 2.242 4.682 7.691 1.00 93.38 76 VAL A O 1
ATOM 613 N N . LEU A 1 77 ? 3.305 4.813 5.715 1.00 91.25 77 LEU A N 1
ATOM 614 C CA . LEU A 1 77 ? 2.829 6.165 5.429 1.00 91.25 77 LEU A CA 1
ATOM 615 C C . LEU A 1 77 ? 1.352 6.148 5.013 1.00 91.25 77 LEU A C 1
ATOM 617 O O . LEU A 1 77 ? 0.919 5.332 4.202 1.00 91.25 77 LEU A O 1
ATOM 621 N N . SER A 1 78 ? 0.570 7.071 5.561 1.00 89.62 78 SER A N 1
ATOM 622 C CA . SER A 1 78 ? -0.829 7.274 5.183 1.00 89.62 78 SER A CA 1
ATOM 623 C C . SER A 1 78 ? -0.927 7.913 3.796 1.00 89.62 78 SER A C 1
ATOM 625 O O . SER A 1 78 ? -0.351 8.975 3.565 1.00 89.62 78 SER A O 1
ATOM 627 N N . SER A 1 79 ? -1.735 7.343 2.899 1.00 84.50 79 SER A N 1
ATOM 628 C CA . SER A 1 79 ? -2.001 7.903 1.561 1.00 84.50 79 SER A CA 1
ATOM 629 C C . SER A 1 79 ? -3.034 9.045 1.581 1.00 84.50 79 SER A C 1
ATOM 631 O O . SER A 1 79 ? -3.551 9.454 0.540 1.00 84.50 79 SER A O 1
ATOM 633 N N . ARG A 1 80 ? -3.402 9.556 2.766 1.00 78.12 80 ARG A N 1
ATOM 634 C CA . ARG A 1 80 ? -4.386 10.642 2.914 1.00 78.12 80 ARG A CA 1
ATOM 635 C C . ARG A 1 80 ? -3.822 11.979 2.431 1.00 78.12 80 ARG A C 1
ATOM 637 O O . ARG A 1 80 ? -2.642 12.260 2.591 1.00 78.12 80 ARG A O 1
ATOM 644 N N . ILE A 1 81 ? -4.704 12.822 1.892 1.00 72.50 81 ILE A N 1
ATOM 645 C CA . ILE A 1 81 ? -4.395 14.201 1.490 1.00 72.50 81 ILE A CA 1
ATOM 646 C C . ILE A 1 81 ? -4.651 15.148 2.683 1.00 72.50 81 ILE A C 1
ATOM 648 O O . ILE A 1 81 ? -5.695 15.008 3.329 1.00 72.50 81 ILE A O 1
ATOM 652 N N . PRO A 1 82 ? -3.769 16.129 2.967 1.00 69.62 82 PRO A N 1
ATOM 653 C CA . PRO A 1 82 ? -2.486 16.375 2.305 1.00 69.62 82 PRO A CA 1
ATOM 654 C C . PRO A 1 82 ? -1.497 15.236 2.565 1.00 69.62 82 PRO A C 1
ATOM 656 O O . PRO A 1 82 ? -1.410 14.746 3.690 1.00 69.62 82 PRO A O 1
ATOM 659 N N . LEU A 1 83 ? -0.767 14.838 1.515 1.00 65.81 83 LEU A N 1
ATOM 660 C CA . LEU A 1 83 ? 0.298 13.843 1.632 1.00 65.81 83 LEU A CA 1
ATOM 661 C C . LEU A 1 83 ? 1.300 14.361 2.667 1.00 65.81 83 LEU A C 1
ATOM 663 O O . LEU A 1 83 ? 1.838 15.459 2.524 1.00 65.81 83 LEU A O 1
ATOM 667 N N . GLY A 1 84 ? 1.495 13.606 3.740 1.00 57.47 84 GLY A N 1
ATOM 668 C CA . GLY A 1 84 ? 2.284 14.038 4.884 1.00 57.47 84 GLY A CA 1
ATOM 669 C C . GLY A 1 84 ? 2.863 12.854 5.640 1.00 57.47 84 GLY A C 1
ATOM 670 O O . GLY A 1 84 ? 2.412 11.723 5.486 1.00 57.47 84 GLY A O 1
ATOM 671 N N . SER A 1 85 ? 3.847 13.135 6.492 1.00 67.31 85 SER A N 1
ATOM 672 C CA . SER A 1 85 ? 4.616 12.198 7.328 1.00 67.31 85 SER A CA 1
ATOM 673 C C . SER A 1 85 ? 3.798 11.465 8.406 1.00 6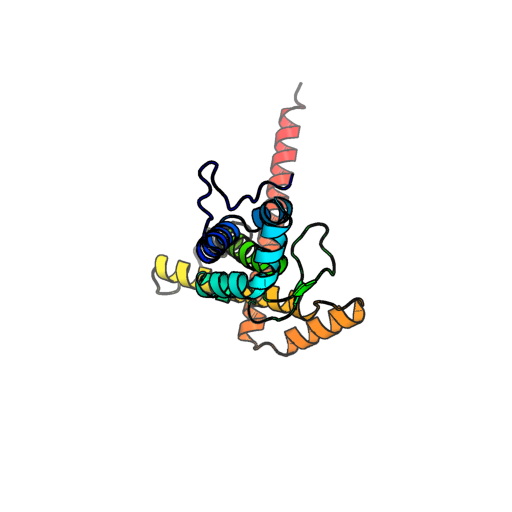7.31 85 SER A C 1
ATOM 675 O O . SER A 1 85 ? 4.351 10.958 9.380 1.00 67.31 85 SER A O 1
ATOM 677 N N . ILE A 1 86 ? 2.472 11.409 8.254 1.00 84.38 86 ILE A N 1
ATOM 678 C CA . ILE A 1 86 ? 1.574 10.696 9.155 1.00 84.38 86 ILE A CA 1
ATOM 679 C C . ILE A 1 86 ? 1.731 9.206 8.878 1.00 84.38 86 ILE A C 1
ATOM 681 O O . ILE A 1 86 ? 1.308 8.710 7.831 1.00 84.38 86 ILE A O 1
ATOM 685 N N . SER A 1 87 ? 2.315 8.495 9.834 1.00 90.25 87 SER A N 1
ATOM 686 C CA . SER A 1 87 ? 2.343 7.043 9.838 1.00 90.25 87 SER A CA 1
ATOM 687 C C . SER A 1 87 ? 1.072 6.467 10.465 1.00 90.25 87 SER A C 1
ATOM 689 O O . SER A 1 87 ? 0.416 7.087 11.308 1.00 90.25 87 SER A O 1
ATOM 691 N N . VAL A 1 88 ? 0.700 5.269 10.024 1.00 92.69 88 VAL A N 1
ATOM 692 C CA . VAL A 1 88 ? -0.339 4.451 10.650 1.00 92.69 88 VAL A CA 1
ATOM 693 C C . VAL A 1 88 ? 0.263 3.125 11.093 1.00 92.69 88 VAL A C 1
ATOM 695 O O . VAL A 1 88 ? 1.034 2.501 10.364 1.00 92.69 88 VAL A O 1
ATOM 698 N N . THR A 1 89 ? -0.093 2.703 12.302 1.00 94.19 89 THR A N 1
ATOM 699 C CA . THR A 1 89 ? 0.462 1.509 12.948 1.00 94.19 89 THR A CA 1
ATOM 700 C C . THR A 1 89 ? -0.397 0.280 12.677 1.00 94.19 89 THR A C 1
ATOM 702 O O . THR A 1 89 ? -1.630 0.357 12.708 1.00 94.19 89 THR A O 1
ATOM 705 N N . ALA A 1 90 ? 0.249 -0.865 12.476 1.00 93.50 90 ALA A N 1
ATOM 706 C CA . ALA A 1 90 ? -0.385 -2.146 12.204 1.00 93.50 90 ALA A CA 1
ATOM 707 C C . ALA A 1 90 ? -1.492 -2.507 13.208 1.00 93.50 90 ALA A C 1
ATOM 709 O O . ALA A 1 90 ? -1.403 -2.222 14.406 1.00 93.50 90 ALA A O 1
ATOM 710 N N . TYR A 1 91 ? -2.527 -3.190 12.707 1.00 92.50 91 TYR A N 1
ATOM 711 C CA . TYR A 1 91 ? -3.687 -3.652 13.485 1.00 92.50 91 TYR A CA 1
ATOM 712 C C . TYR A 1 91 ? -4.515 -2.536 14.144 1.00 92.50 91 TYR A C 1
ATOM 714 O O . TYR A 1 91 ? -5.113 -2.737 15.204 1.00 92.50 91 TYR A O 1
ATOM 722 N N . THR A 1 92 ? -4.567 -1.369 13.505 1.00 94.06 92 THR A N 1
ATOM 723 C CA . THR A 1 92 ? -5.475 -0.268 13.852 1.00 94.06 92 THR A CA 1
ATOM 724 C C . THR A 1 92 ? -6.463 -0.012 12.714 1.00 94.06 92 THR A C 1
ATOM 726 O O . THR A 1 92 ? -6.169 -0.318 11.557 1.00 94.06 92 THR A O 1
ATOM 729 N N . TYR A 1 93 ? -7.624 0.586 13.001 1.00 93.12 93 TYR A N 1
ATOM 730 C CA . TYR A 1 93 ? -8.600 0.926 11.958 1.00 93.12 93 TYR A CA 1
ATOM 731 C C . TYR A 1 93 ? -8.023 1.840 10.861 1.00 93.12 93 TYR A C 1
ATOM 733 O O . TYR A 1 93 ? -8.279 1.570 9.686 1.00 93.12 93 TYR A O 1
ATOM 741 N N . PRO A 1 94 ? -7.224 2.888 11.173 1.00 92.00 94 PRO A N 1
ATOM 742 C CA . PRO A 1 94 ? -6.554 3.678 10.142 1.00 92.00 94 PRO A CA 1
ATOM 743 C C . PRO A 1 94 ? -5.634 2.845 9.252 1.00 92.00 94 PRO A C 1
ATOM 745 O O . PRO A 1 94 ? -5.626 3.052 8.044 1.00 92.00 94 PRO A O 1
ATOM 748 N N . TRP A 1 95 ? -4.908 1.887 9.827 1.00 92.81 95 TRP A N 1
ATOM 749 C CA . TRP A 1 95 ? -4.018 1.018 9.068 1.00 92.81 95 TRP A CA 1
ATOM 750 C C . TRP A 1 95 ? -4.785 0.013 8.201 1.00 92.81 95 TRP A C 1
ATOM 752 O O . TRP A 1 95 ? -4.466 -0.129 7.027 1.00 92.81 95 TRP A O 1
ATOM 762 N N . ALA A 1 96 ? -5.862 -0.601 8.705 1.00 92.62 96 ALA A N 1
ATOM 763 C CA . ALA A 1 96 ? -6.722 -1.468 7.890 1.00 92.62 96 ALA A CA 1
ATOM 764 C C . ALA A 1 96 ? -7.346 -0.693 6.714 1.00 92.62 96 ALA A C 1
ATOM 766 O O . ALA A 1 96 ? -7.355 -1.167 5.579 1.00 92.62 96 ALA A O 1
ATOM 767 N N . SER A 1 97 ? -7.803 0.537 6.973 1.00 92.25 97 SER A N 1
ATOM 768 C CA . SER A 1 97 ? -8.295 1.445 5.935 1.00 92.25 97 SER A CA 1
ATOM 769 C C . SER A 1 97 ? -7.224 1.794 4.905 1.00 92.25 97 SER A C 1
ATOM 771 O O . SER A 1 97 ? -7.546 1.881 3.724 1.00 92.25 97 SER A O 1
ATOM 773 N N . GLU A 1 98 ? -5.987 2.032 5.338 1.00 93.12 98 GLU A N 1
ATOM 774 C CA . GLU A 1 98 ? -4.862 2.328 4.451 1.00 93.12 98 GLU A CA 1
ATOM 775 C C . GLU A 1 98 ? -4.546 1.120 3.565 1.00 93.12 98 GLU A C 1
ATOM 777 O O . GLU A 1 98 ? -4.533 1.250 2.345 1.00 93.12 98 GLU A O 1
ATOM 782 N N . MET A 1 99 ? -4.393 -0.069 4.150 1.00 94.12 99 MET A N 1
ATOM 783 C CA . MET A 1 99 ? -4.106 -1.300 3.413 1.00 94.12 99 MET A CA 1
ATOM 784 C C . MET A 1 99 ? -5.174 -1.607 2.355 1.00 94.12 99 MET A C 1
ATOM 786 O O . MET A 1 99 ? -4.851 -1.837 1.190 1.00 94.12 99 MET A O 1
ATOM 790 N N . LEU A 1 100 ? -6.457 -1.534 2.725 1.00 92.94 100 LEU A N 1
ATOM 791 C CA . LEU A 1 100 ? -7.555 -1.729 1.777 1.00 92.94 100 LEU A CA 1
ATOM 792 C C . LEU A 1 100 ? -7.559 -0.642 0.692 1.00 92.94 100 LEU A C 1
ATOM 794 O O . LEU A 1 100 ? -7.754 -0.952 -0.481 1.00 92.94 100 LEU A O 1
ATOM 798 N N . SER A 1 101 ? -7.283 0.619 1.035 1.00 92.19 101 SER A N 1
ATOM 799 C CA . SER A 1 101 ? -7.164 1.706 0.050 1.00 92.19 101 SER A CA 1
ATOM 800 C C . SER A 1 101 ? -6.022 1.472 -0.942 1.00 92.19 101 SER A C 1
ATOM 802 O O . SER A 1 101 ? -6.180 1.719 -2.140 1.00 92.19 101 SER A O 1
ATOM 804 N N . ARG A 1 102 ? -4.877 0.969 -0.471 1.00 93.50 102 ARG A N 1
ATOM 805 C CA . ARG A 1 102 ? -3.736 0.615 -1.321 1.00 93.50 102 ARG A CA 1
ATOM 806 C C . ARG A 1 102 ? -4.079 -0.519 -2.281 1.00 93.50 102 ARG A C 1
ATOM 808 O O . ARG A 1 102 ? -3.723 -0.426 -3.450 1.00 93.50 102 ARG A O 1
ATOM 815 N N . VAL A 1 103 ? -4.839 -1.528 -1.839 1.00 94.25 103 VAL A N 1
ATOM 816 C CA . VAL A 1 103 ? -5.305 -2.620 -2.719 1.00 94.25 103 VAL A CA 1
ATOM 817 C C . VAL A 1 103 ? -6.155 -2.052 -3.854 1.00 94.25 103 VAL A C 1
ATOM 819 O O . VAL A 1 103 ? -5.897 -2.339 -5.021 1.00 94.25 103 VAL A O 1
ATOM 822 N N . HIS A 1 104 ? -7.125 -1.191 -3.532 1.00 93.12 104 HIS A N 1
ATOM 823 C CA . HIS A 1 104 ? -7.975 -0.556 -4.544 1.00 93.12 104 HIS A CA 1
ATOM 824 C C . HIS A 1 104 ? -7.169 0.320 -5.509 1.00 93.12 104 HIS A C 1
ATOM 826 O O . HIS A 1 104 ? -7.375 0.256 -6.718 1.00 93.12 104 HIS A O 1
ATOM 832 N N . THR A 1 105 ? -6.229 1.109 -4.982 1.00 93.88 105 THR A N 1
ATOM 833 C CA . THR A 1 105 ? -5.356 1.974 -5.787 1.00 93.88 105 THR A CA 1
ATOM 834 C C . THR A 1 105 ? -4.489 1.149 -6.731 1.00 93.88 105 THR A C 1
ATOM 836 O O . THR A 1 105 ? -4.380 1.473 -7.909 1.00 93.88 105 THR A O 1
ATOM 839 N N . MET A 1 106 ? -3.904 0.058 -6.242 1.00 95.06 106 MET A N 1
ATOM 840 C CA . MET A 1 106 ? -3.071 -0.824 -7.046 1.00 95.06 106 MET A CA 1
ATOM 841 C C . MET A 1 106 ? -3.866 -1.489 -8.172 1.00 95.06 106 MET A C 1
ATOM 843 O O . MET A 1 106 ? -3.434 -1.445 -9.320 1.00 95.06 106 MET A O 1
ATOM 847 N N . GLU A 1 107 ? -5.024 -2.080 -7.872 1.00 94.69 107 GLU A N 1
ATOM 848 C CA . GLU A 1 107 ? -5.859 -2.741 -8.888 1.00 94.69 107 GLU A CA 1
ATOM 849 C C . GLU A 1 107 ? -6.375 -1.745 -9.938 1.00 94.69 107 GLU A C 1
ATOM 851 O O . GLU A 1 107 ? -6.399 -2.058 -11.133 1.00 94.69 107 GLU A O 1
ATOM 856 N N . PHE A 1 108 ? -6.696 -0.516 -9.517 1.00 95.06 108 PHE A N 1
ATOM 857 C CA . PHE A 1 108 ? -6.977 0.583 -10.437 1.00 95.06 108 PHE A CA 1
ATOM 858 C C . PHE A 1 108 ? -5.777 0.863 -11.347 1.00 95.06 108 PHE A C 1
ATOM 860 O O . PHE A 1 108 ? -5.918 0.833 -12.567 1.00 95.06 108 PHE A O 1
ATOM 867 N N . LEU A 1 109 ? -4.591 1.087 -10.770 1.00 94.75 109 LEU A N 1
ATOM 868 C CA . LEU A 1 109 ? -3.387 1.431 -11.524 1.00 94.75 109 LEU A CA 1
ATOM 869 C C . LEU A 1 109 ? -2.992 0.333 -12.510 1.00 94.75 109 LEU A C 1
ATOM 871 O O . LEU A 1 109 ? -2.657 0.656 -13.642 1.00 94.75 109 LEU A O 1
ATOM 875 N N . ILE A 1 110 ? -3.079 -0.945 -12.128 1.00 94.62 110 ILE A N 1
ATOM 876 C CA . ILE A 1 110 ? -2.751 -2.095 -12.990 1.00 94.62 110 ILE A CA 1
ATOM 877 C C . ILE A 1 110 ? -3.542 -2.080 -14.299 1.00 94.62 110 ILE A C 1
ATOM 879 O O . ILE A 1 110 ? -3.001 -2.457 -15.342 1.00 94.62 110 ILE A O 1
ATOM 883 N N . SER A 1 111 ? -4.797 -1.641 -14.233 1.00 92.44 111 SER A N 1
ATOM 884 C CA . SER A 1 111 ? -5.723 -1.602 -15.366 1.00 92.44 111 SER A CA 1
ATOM 885 C C . SER A 1 111 ? -5.763 -0.237 -16.060 1.00 92.44 111 SER A C 1
ATOM 887 O O . SER A 1 111 ? -6.478 -0.073 -17.043 1.00 92.44 111 SER A O 1
ATOM 889 N N . ASN A 1 112 ? -5.037 0.755 -15.539 1.00 94.38 112 ASN A N 1
ATOM 890 C CA . ASN A 1 112 ? -5.068 2.125 -16.029 1.00 94.38 112 ASN A CA 1
ATOM 891 C C . ASN A 1 112 ? -4.052 2.354 -17.159 1.00 94.38 112 ASN A C 1
ATOM 893 O O . ASN A 1 112 ? -2.943 1.815 -17.127 1.00 94.38 112 ASN A O 1
ATOM 897 N N . GLU A 1 113 ? -4.415 3.221 -18.108 1.00 91.69 113 GLU A N 1
ATOM 898 C CA . GLU A 1 113 ? -3.571 3.639 -19.237 1.00 91.69 113 GLU A CA 1
ATOM 899 C C . GLU A 1 113 ? -2.229 4.246 -18.804 1.00 91.69 113 GLU A C 1
ATOM 901 O O . GLU A 1 113 ? -1.219 4.044 -19.470 1.00 91.69 113 GLU A O 1
ATOM 906 N N . LEU A 1 114 ? -2.173 4.893 -17.633 1.00 92.62 114 LEU A N 1
ATOM 907 C CA . LEU A 1 114 ? -0.941 5.437 -17.062 1.00 92.62 114 LEU A CA 1
ATOM 908 C C . LEU A 1 114 ? 0.144 4.367 -16.911 1.00 92.62 114 LEU A C 1
ATOM 910 O O . LEU A 1 114 ? 1.332 4.662 -16.992 1.00 92.62 114 LEU A O 1
ATOM 914 N N . THR A 1 115 ? -0.244 3.116 -16.684 1.00 94.12 115 THR A N 1
ATOM 915 C CA . THR A 1 115 ? 0.699 2.015 -16.482 1.00 94.12 115 THR A CA 1
ATOM 916 C C . THR A 1 115 ? 0.682 1.045 -17.651 1.00 94.12 115 THR A C 1
ATOM 918 O O . THR A 1 115 ? 1.179 -0.072 -17.507 1.00 94.12 115 THR A O 1
ATOM 921 N N . ASP A 1 116 ? 0.071 1.407 -18.783 1.00 91.62 116 ASP A N 1
ATOM 922 C CA . ASP A 1 116 ? 0.019 0.513 -19.929 1.00 91.62 116 ASP A CA 1
ATOM 923 C C . ASP A 1 116 ? 1.434 0.214 -20.430 1.00 91.62 116 ASP A C 1
ATOM 925 O O . ASP A 1 116 ? 2.270 1.102 -20.584 1.00 91.62 116 ASP A O 1
ATOM 929 N N . MET A 1 117 ? 1.699 -1.076 -20.612 1.00 88.81 117 MET A N 1
ATOM 930 C CA . MET A 1 117 ? 2.982 -1.618 -21.062 1.00 88.81 117 MET A CA 1
ATOM 931 C C . MET A 1 117 ? 2.835 -2.337 -22.403 1.00 88.81 117 MET A C 1
ATOM 933 O O . MET A 1 117 ? 3.800 -2.917 -22.899 1.00 88.81 117 MET A O 1
ATOM 937 N N . VAL A 1 118 ? 1.623 -2.370 -22.960 1.00 80.38 118 VAL A N 1
ATOM 938 C CA . VAL A 1 118 ? 1.370 -2.961 -24.265 1.00 80.38 118 VAL A CA 1
ATOM 939 C C . VAL A 1 118 ? 1.651 -1.899 -25.315 1.00 80.38 118 VAL A C 1
ATOM 941 O O . VAL A 1 118 ? 0.941 -0.905 -25.424 1.00 80.38 118 VAL A O 1
ATOM 944 N N . ASP A 1 119 ? 2.697 -2.116 -26.105 1.00 68.75 119 ASP A N 1
ATOM 945 C CA . ASP A 1 119 ? 2.944 -1.288 -27.276 1.00 68.75 119 ASP A CA 1
ATOM 946 C C . ASP A 1 119 ? 1.969 -1.702 -28.391 1.00 68.75 119 ASP A C 1
ATOM 948 O O . ASP A 1 119 ? 2.169 -2.695 -29.095 1.00 68.75 119 ASP A O 1
ATOM 952 N N . HIS A 1 120 ? 0.877 -0.943 -28.532 1.00 66.12 120 HIS A N 1
ATOM 953 C CA . HIS A 1 120 ? -0.145 -1.158 -29.566 1.00 66.12 120 HIS A CA 1
ATOM 954 C C . HIS A 1 120 ? 0.351 -0.824 -30.985 1.00 66.12 120 HIS A C 1
ATOM 956 O O . HIS A 1 120 ? -0.354 -1.093 -31.961 1.00 66.12 120 HIS A O 1
ATOM 962 N N . HIS A 1 121 ? 1.552 -0.251 -31.120 1.00 57.19 121 HIS A N 1
ATOM 963 C CA . HIS A 1 121 ? 2.125 0.236 -32.376 1.00 57.19 121 HIS A CA 1
ATOM 964 C C . HIS A 1 121 ? 3.378 -0.541 -32.825 1.00 57.19 121 HIS A C 1
ATOM 966 O O . HIS A 1 121 ? 3.785 -0.445 -33.987 1.00 57.19 121 HIS A O 1
ATOM 972 N N . ALA A 1 122 ? 3.957 -1.366 -31.955 1.00 58.34 122 ALA A N 1
ATOM 973 C CA . ALA A 1 122 ? 5.128 -2.192 -32.228 1.00 58.34 122 ALA A CA 1
ATOM 974 C C . ALA A 1 122 ? 4.823 -3.428 -33.090 1.00 58.34 122 ALA A C 1
ATOM 976 O O . ALA A 1 122 ? 4.654 -4.540 -32.595 1.00 58.34 122 ALA A O 1
ATOM 977 N N . GLN A 1 123 ? 4.866 -3.276 -34.413 1.00 54.06 123 GLN A N 1
ATOM 978 C CA . GLN A 1 123 ? 4.873 -4.428 -35.331 1.00 54.06 123 GLN A CA 1
ATOM 979 C C . GLN A 1 123 ? 6.220 -5.185 -35.369 1.00 54.06 123 GLN A C 1
ATOM 981 O O . GLN A 1 123 ? 6.316 -6.218 -36.027 1.00 54.06 123 GLN A O 1
ATOM 986 N N . SER A 1 124 ? 7.267 -4.695 -34.691 1.00 56.06 124 SER A N 1
ATOM 987 C CA . SER A 1 124 ? 8.656 -5.156 -34.867 1.00 56.06 124 SER A CA 1
ATOM 988 C C . SER A 1 124 ? 9.375 -5.607 -33.590 1.00 56.06 124 SER A C 1
ATOM 990 O O . SER A 1 124 ? 10.584 -5.836 -33.629 1.00 56.06 124 SER A O 1
ATOM 992 N N . TRP A 1 125 ? 8.681 -5.708 -32.455 1.00 57.72 125 TRP A N 1
ATOM 993 C CA . TRP A 1 125 ? 9.300 -6.192 -31.219 1.00 57.72 125 TRP A CA 1
ATOM 994 C C . TRP A 1 125 ? 9.329 -7.724 -31.168 1.00 57.72 125 TRP A C 1
ATOM 996 O O . TRP A 1 125 ? 8.417 -8.365 -31.694 1.00 57.72 125 TRP A O 1
ATOM 1006 N N . PRO A 1 126 ? 10.347 -8.332 -30.530 1.00 61.88 126 PRO A N 1
ATOM 1007 C CA . PRO A 1 126 ? 10.376 -9.769 -30.305 1.00 61.88 126 PRO A CA 1
ATOM 1008 C C . PRO A 1 126 ? 9.101 -10.203 -29.582 1.00 61.88 126 PRO A C 1
ATOM 1010 O O . PRO A 1 126 ? 8.839 -9.782 -28.453 1.00 61.88 126 PRO A O 1
ATOM 1013 N N . THR A 1 127 ? 8.293 -11.033 -30.233 1.00 65.69 127 THR A N 1
ATOM 1014 C CA . THR A 1 127 ? 7.106 -11.604 -29.610 1.00 65.69 127 THR A CA 1
ATOM 1015 C C . THR A 1 127 ? 7.532 -12.768 -28.726 1.00 65.69 127 THR A C 1
ATOM 1017 O O . THR A 1 127 ? 8.292 -13.647 -29.132 1.00 65.69 127 THR A O 1
ATOM 1020 N N . LEU A 1 128 ? 7.070 -12.760 -27.477 1.00 69.12 128 LEU A N 1
ATOM 1021 C CA . LEU A 1 128 ? 7.170 -13.942 -26.632 1.00 69.12 128 LEU A CA 1
ATOM 1022 C C . LEU A 1 128 ? 6.228 -15.005 -27.202 1.00 69.12 128 LEU A C 1
ATOM 1024 O O . LEU A 1 128 ? 5.081 -14.694 -27.520 1.00 69.12 128 LEU A O 1
ATOM 1028 N N . ASP A 1 129 ? 6.703 -16.246 -27.303 1.00 81.88 129 ASP A N 1
ATOM 1029 C CA . ASP A 1 129 ? 5.897 -17.397 -27.726 1.00 81.88 129 ASP A CA 1
ATOM 1030 C C . ASP A 1 129 ? 4.959 -17.840 -26.590 1.00 81.88 129 ASP A C 1
ATOM 1032 O O . ASP A 1 129 ? 5.127 -18.883 -25.962 1.00 81.88 129 ASP A O 1
ATOM 1036 N N . VAL A 1 130 ? 4.030 -16.955 -26.231 1.00 85.25 130 VAL A N 1
ATOM 1037 C CA . VAL A 1 130 ? 3.027 -17.142 -25.182 1.00 85.25 130 VAL A CA 1
ATOM 1038 C C . VAL A 1 130 ? 1.696 -16.571 -25.646 1.00 85.25 130 VAL A C 1
ATOM 1040 O O . VAL A 1 130 ? 1.631 -15.653 -26.468 1.00 85.25 130 VAL A O 1
ATOM 1043 N N . SER A 1 131 ? 0.605 -17.097 -25.095 1.00 86.81 131 SER A N 1
ATOM 1044 C CA . SER A 1 131 ? -0.727 -16.561 -25.382 1.00 86.81 131 SER A CA 1
ATOM 1045 C C . SER A 1 131 ? -0.880 -15.121 -24.871 1.00 86.81 131 SER A C 1
ATOM 1047 O O . SER A 1 131 ? -0.216 -14.705 -23.917 1.00 86.81 131 SER A O 1
ATOM 1049 N N . LYS A 1 132 ? -1.805 -14.357 -25.469 1.00 83.88 132 LYS A N 1
ATOM 1050 C CA . LYS A 1 132 ? -2.146 -13.002 -24.995 1.00 83.88 132 LYS A CA 1
ATOM 1051 C C . LYS A 1 132 ? -2.622 -13.005 -23.541 1.00 83.88 132 LYS A C 1
ATOM 1053 O O . LYS A 1 132 ? -2.260 -12.109 -22.785 1.00 83.88 132 LYS A O 1
ATOM 1058 N N . ASP A 1 133 ? -3.375 -14.030 -23.151 1.00 88.12 133 ASP A N 1
ATOM 1059 C CA . ASP A 1 133 ? -3.886 -14.176 -21.787 1.00 88.12 133 ASP A CA 1
ATOM 1060 C C . ASP A 1 133 ? -2.745 -14.400 -20.791 1.00 88.12 133 ASP A C 1
ATOM 1062 O O . ASP A 1 133 ? -2.683 -13.752 -19.746 1.00 88.12 133 ASP A O 1
ATOM 1066 N N . GLU A 1 134 ? -1.793 -15.269 -21.136 1.00 90.94 134 GLU A N 1
ATOM 1067 C CA . GLU A 1 134 ? -0.604 -15.499 -20.317 1.00 90.94 134 GLU A CA 1
ATOM 1068 C C . GLU A 1 134 ? 0.267 -14.240 -20.220 1.00 90.94 134 GLU A C 1
ATOM 1070 O O . GLU A 1 134 ? 0.728 -13.886 -19.132 1.00 90.94 134 GLU A O 1
ATOM 1075 N N . LEU A 1 135 ? 0.468 -13.530 -21.333 1.00 87.88 135 LEU A N 1
ATOM 1076 C CA . LEU A 1 135 ? 1.194 -12.263 -21.338 1.00 87.88 135 LEU A CA 1
ATOM 1077 C C . LEU A 1 135 ? 0.515 -11.232 -20.426 1.00 87.88 135 LEU A C 1
ATOM 1079 O O . LEU A 1 135 ? 1.189 -10.603 -19.612 1.00 87.88 135 LEU A O 1
ATOM 1083 N N . GLY A 1 136 ? -0.814 -11.117 -20.496 1.00 89.38 136 GLY A N 1
ATOM 1084 C CA . GLY A 1 136 ? -1.601 -10.250 -19.620 1.00 89.38 136 GLY A CA 1
ATOM 1085 C C . GLY A 1 136 ? -1.421 -10.593 -18.139 1.00 89.38 136 GLY A C 1
ATOM 1086 O O . GLY A 1 136 ? -1.181 -9.704 -17.321 1.00 89.38 136 GLY A O 1
ATOM 1087 N N . GLN A 1 137 ? -1.435 -11.882 -17.787 1.00 92.06 137 GLN A N 1
ATOM 1088 C CA 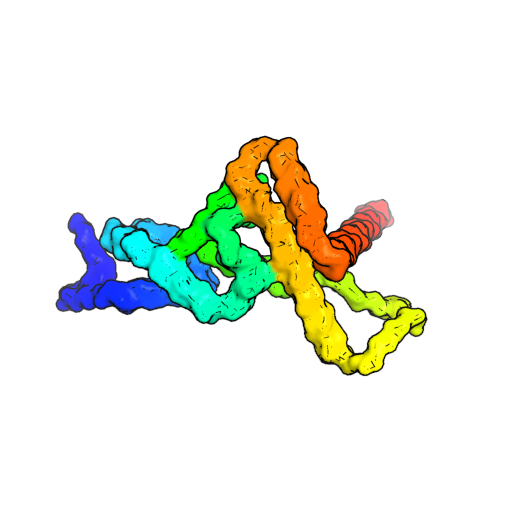. GLN A 1 137 ? -1.173 -12.334 -16.415 1.00 92.06 137 GLN A CA 1
ATOM 1089 C C . GLN A 1 137 ? 0.251 -11.995 -15.952 1.00 92.06 137 GLN A C 1
ATOM 1091 O O . GLN A 1 137 ? 0.443 -11.531 -14.823 1.00 92.06 137 GLN A O 1
ATOM 1096 N N . ARG A 1 138 ? 1.257 -12.187 -16.817 1.00 92.69 138 ARG A N 1
ATOM 1097 C CA . ARG A 1 138 ? 2.657 -11.840 -16.524 1.00 92.69 138 ARG A CA 1
ATOM 1098 C C . ARG A 1 138 ? 2.830 -10.334 -16.316 1.00 92.69 138 ARG A C 1
ATOM 1100 O O . ARG A 1 138 ? 3.489 -9.943 -15.353 1.00 92.69 138 ARG A O 1
ATOM 1107 N N . ILE A 1 139 ? 2.201 -9.503 -17.150 1.00 93.19 139 ILE A N 1
ATOM 1108 C CA . ILE A 1 139 ? 2.202 -8.039 -17.012 1.00 93.19 139 ILE A CA 1
ATOM 1109 C C . ILE A 1 139 ? 1.528 -7.627 -15.702 1.00 93.19 139 ILE A C 1
ATOM 1111 O O . ILE A 1 139 ? 2.112 -6.874 -14.926 1.00 93.19 139 ILE A O 1
ATOM 1115 N N . ALA A 1 140 ? 0.339 -8.153 -15.397 1.00 94.38 140 ALA A N 1
ATOM 1116 C CA . ALA A 1 140 ? -0.359 -7.832 -14.153 1.00 94.38 140 ALA A CA 1
ATOM 1117 C C . ALA A 1 140 ? 0.481 -8.203 -12.919 1.00 94.38 140 ALA A C 1
ATOM 1119 O O . ALA A 1 140 ? 0.600 -7.415 -11.980 1.00 94.38 140 ALA A O 1
ATOM 1120 N N . ARG A 1 141 ? 1.128 -9.376 -12.934 1.00 95.19 141 ARG A N 1
ATOM 1121 C CA . ARG A 1 141 ? 2.041 -9.801 -11.864 1.00 95.19 141 ARG A CA 1
ATOM 1122 C C . ARG A 1 141 ? 3.268 -8.898 -11.756 1.00 95.19 141 ARG A C 1
ATOM 1124 O O . ARG A 1 141 ? 3.665 -8.560 -10.644 1.00 95.19 141 ARG A O 1
ATOM 1131 N N . PHE A 1 142 ? 3.860 -8.509 -12.884 1.00 96.19 142 PHE A N 1
ATOM 1132 C CA . PHE A 1 142 ? 4.968 -7.559 -12.915 1.00 96.19 142 PHE A CA 1
ATOM 1133 C C . PHE A 1 142 ? 4.563 -6.242 -12.248 1.00 96.19 142 PHE A C 1
ATOM 1135 O O . PHE A 1 142 ? 5.223 -5.823 -11.302 1.00 96.19 142 PHE A O 1
ATOM 1142 N N . LYS A 1 143 ? 3.430 -5.654 -12.657 1.00 96.94 143 LYS A N 1
ATOM 1143 C CA . LYS A 1 143 ? 2.906 -4.409 -12.082 1.00 96.94 143 LYS A CA 1
ATOM 1144 C C . LYS A 1 143 ? 2.662 -4.526 -10.573 1.00 96.94 143 LYS A C 1
ATOM 1146 O O . LYS A 1 143 ? 3.120 -3.662 -9.833 1.00 96.94 143 LYS A O 1
ATOM 1151 N N . ARG A 1 144 ? 2.021 -5.606 -10.095 1.00 96.69 144 ARG A N 1
ATOM 1152 C CA . ARG A 1 144 ? 1.809 -5.856 -8.649 1.00 96.69 144 ARG A CA 1
ATOM 1153 C C . ARG A 1 144 ? 3.118 -5.855 -7.863 1.00 96.69 144 ARG A C 1
ATOM 1155 O O . ARG A 1 144 ? 3.227 -5.172 -6.849 1.00 96.69 144 ARG A O 1
ATOM 1162 N N . LEU A 1 145 ? 4.125 -6.580 -8.352 1.00 96.88 145 LEU A N 1
ATOM 1163 C CA . LEU A 1 145 ? 5.445 -6.630 -7.718 1.00 96.88 145 LEU A CA 1
ATOM 1164 C C . LEU A 1 145 ? 6.138 -5.263 -7.729 1.00 96.88 145 LEU A C 1
ATOM 1166 O O . LEU A 1 145 ? 6.738 -4.878 -6.729 1.00 96.88 145 LEU A O 1
ATOM 1170 N N . SER A 1 146 ? 6.039 -4.515 -8.827 1.00 97.25 146 SER A N 1
ATOM 1171 C CA . SER A 1 146 ? 6.618 -3.175 -8.916 1.00 97.25 146 SER A CA 1
ATOM 1172 C C . SER A 1 146 ? 5.941 -2.188 -7.959 1.00 97.25 146 SER A C 1
ATOM 1174 O O . SER A 1 146 ? 6.632 -1.440 -7.271 1.00 97.25 146 SER A O 1
ATOM 1176 N N . PHE A 1 147 ? 4.608 -2.211 -7.843 1.00 96.81 147 PHE A N 1
ATOM 1177 C CA . PHE A 1 147 ? 3.890 -1.365 -6.883 1.00 96.81 147 PHE A CA 1
ATOM 1178 C C . PHE A 1 147 ? 4.171 -1.745 -5.430 1.00 96.81 147 PHE A C 1
ATOM 1180 O O . PHE A 1 147 ? 4.318 -0.856 -4.595 1.00 96.81 147 PHE A O 1
ATOM 1187 N N . LEU A 1 148 ? 4.323 -3.037 -5.124 1.00 96.44 148 LEU A N 1
ATOM 1188 C CA . LEU A 1 148 ? 4.768 -3.478 -3.802 1.00 96.44 148 LEU A CA 1
ATOM 1189 C C . LEU A 1 148 ? 6.138 -2.876 -3.443 1.00 96.44 148 LEU A C 1
ATOM 1191 O O . LEU A 1 148 ? 6.327 -2.400 -2.324 1.00 96.44 148 LEU A O 1
ATOM 1195 N N . LEU A 1 149 ? 7.085 -2.862 -4.388 1.00 97.12 149 LEU A N 1
ATOM 1196 C CA . LEU A 1 149 ? 8.398 -2.244 -4.180 1.00 97.12 149 LEU A CA 1
ATOM 1197 C C . LEU A 1 149 ? 8.294 -0.725 -3.971 1.00 97.12 149 LEU A C 1
ATOM 1199 O O . LEU A 1 149 ? 8.993 -0.192 -3.113 1.00 97.12 149 LEU A O 1
ATOM 1203 N N . LEU A 1 150 ? 7.401 -0.035 -4.690 1.00 95.56 150 LEU A N 1
ATOM 1204 C CA . LEU A 1 150 ? 7.143 1.396 -4.479 1.00 95.56 150 LEU A CA 1
ATOM 1205 C C . LEU A 1 150 ? 6.545 1.678 -3.094 1.00 95.56 150 LEU A C 1
ATOM 1207 O O . LEU A 1 150 ? 6.970 2.624 -2.431 1.00 95.56 150 LEU A O 1
ATOM 1211 N N . TYR A 1 151 ? 5.614 0.844 -2.619 1.00 94.94 151 TYR A N 1
ATOM 1212 C CA . TYR A 1 151 ? 5.097 0.957 -1.254 1.00 94.94 151 TYR A CA 1
ATOM 1213 C C . TYR A 1 151 ? 6.195 0.741 -0.213 1.00 94.94 151 TYR A C 1
ATOM 1215 O O . TYR A 1 151 ? 6.320 1.543 0.708 1.00 94.94 151 TYR A O 1
ATOM 1223 N N . ARG A 1 152 ? 7.045 -0.276 -0.389 1.00 95.56 152 ARG A N 1
ATOM 1224 C CA . ARG A 1 152 ? 8.192 -0.523 0.501 1.00 95.56 152 ARG A CA 1
ATOM 1225 C C . ARG A 1 152 ? 9.181 0.643 0.526 1.00 95.56 152 ARG A C 1
ATOM 1227 O O . ARG A 1 152 ? 9.618 1.031 1.605 1.00 95.56 152 ARG A O 1
ATOM 1234 N N . LEU A 1 153 ? 9.482 1.228 -0.634 1.00 95.12 153 LEU A N 1
ATOM 1235 C CA . LEU A 1 153 ? 10.343 2.408 -0.753 1.00 95.12 153 LEU A CA 1
ATOM 1236 C C . LEU A 1 153 ? 9.763 3.630 -0.023 1.00 95.12 153 LEU A C 1
ATOM 1238 O O . LEU A 1 153 ? 10.506 4.424 0.547 1.00 95.12 153 LEU A O 1
ATOM 1242 N N . ALA A 1 154 ? 8.442 3.811 -0.049 1.00 92.19 154 ALA A N 1
ATOM 1243 C CA . ALA A 1 154 ? 7.794 4.892 0.687 1.00 92.19 154 ALA A CA 1
ATOM 1244 C C . ALA A 1 154 ? 7.796 4.607 2.200 1.00 92.19 154 ALA A C 1
ATOM 1246 O O . ALA A 1 154 ? 8.210 5.446 3.003 1.00 92.19 154 ALA A O 1
ATOM 1247 N N . ASP A 1 155 ? 7.385 3.401 2.588 1.00 93.56 155 ASP A N 1
ATOM 1248 C CA . ASP A 1 155 ? 7.191 3.013 3.984 1.00 93.56 155 ASP A CA 1
ATOM 1249 C C . ASP A 1 155 ? 8.499 2.829 4.757 1.00 93.56 155 ASP A C 1
ATOM 1251 O O . ASP A 1 155 ? 8.490 2.964 5.980 1.00 93.56 155 ASP A O 1
ATOM 1255 N N . CYS A 1 156 ? 9.636 2.598 4.088 1.00 92.69 156 CYS A N 1
ATOM 1256 C CA . CYS A 1 156 ? 10.940 2.543 4.762 1.00 92.69 156 CYS A CA 1
ATOM 1257 C C . CYS A 1 156 ? 11.320 3.871 5.438 1.00 92.69 156 CYS A C 1
ATOM 1259 O O . CYS A 1 156 ? 12.243 3.918 6.249 1.00 92.69 156 CYS A O 1
ATOM 1261 N N . THR A 1 157 ? 10.585 4.944 5.134 1.00 91.81 157 THR A N 1
ATOM 1262 C CA . THR A 1 157 ? 10.757 6.271 5.726 1.00 91.81 157 THR A CA 1
ATOM 1263 C C . THR A 1 157 ? 9.642 6.673 6.687 1.00 91.81 157 THR A C 1
ATOM 1265 O O . THR A 1 157 ? 9.612 7.814 7.155 1.00 91.81 157 THR A O 1
ATOM 1268 N N . ALA A 1 158 ? 8.722 5.754 7.001 1.00 89.25 158 ALA A N 1
ATOM 1269 C CA . ALA A 1 158 ? 7.656 6.007 7.960 1.00 89.25 158 ALA A CA 1
ATOM 1270 C C . ALA A 1 158 ? 8.231 6.517 9.292 1.00 89.25 158 ALA A C 1
ATOM 1272 O O . ALA A 1 158 ? 9.257 6.037 9.774 1.00 89.25 158 ALA A O 1
ATOM 1273 N N . SER A 1 159 ? 7.576 7.527 9.869 1.00 85.44 159 SER A N 1
ATOM 1274 C CA . SER A 1 159 ? 7.977 8.152 11.137 1.00 85.44 159 SER A CA 1
ATOM 1275 C C . SER A 1 159 ? 9.333 8.897 11.106 1.00 85.44 159 SER A C 1
ATOM 1277 O O . SER A 1 159 ? 9.791 9.366 12.151 1.00 85.44 159 SER A O 1
ATOM 1279 N N . LEU A 1 160 ? 9.964 9.086 9.934 1.00 86.38 160 LEU A N 1
ATOM 1280 C CA . LEU A 1 160 ? 11.172 9.908 9.791 1.00 86.38 160 LEU A CA 1
ATOM 1281 C C . LEU A 1 160 ? 10.813 11.388 9.550 1.00 86.38 160 LEU A C 1
ATOM 1283 O O . LEU A 1 160 ? 10.187 11.714 8.543 1.00 86.38 160 LEU A O 1
ATOM 1287 N N . PRO A 1 161 ? 11.234 12.316 10.431 1.00 81.88 161 PRO A N 1
ATOM 1288 C CA . PRO A 1 161 ? 10.886 13.733 10.299 1.00 81.88 161 PRO A CA 1
ATOM 1289 C C . PRO A 1 161 ? 11.847 14.528 9.401 1.00 81.88 161 PRO A C 1
ATOM 1291 O O . PRO A 1 161 ? 11.531 15.650 9.016 1.00 81.88 161 PRO A O 1
ATOM 1294 N N . ASP A 1 162 ? 13.033 13.987 9.110 1.00 88.00 162 ASP A N 1
ATOM 1295 C CA . ASP A 1 162 ? 14.126 14.698 8.440 1.00 88.00 162 ASP A CA 1
ATOM 1296 C C . ASP A 1 162 ? 14.345 14.185 7.015 1.00 88.00 162 ASP A C 1
ATOM 1298 O O . ASP A 1 162 ? 14.631 13.006 6.801 1.00 88.00 162 ASP A O 1
ATOM 1302 N N . THR A 1 163 ? 14.288 15.099 6.047 1.00 89.62 163 THR A N 1
ATOM 1303 C CA . THR A 1 163 ? 14.513 14.837 4.623 1.00 89.62 163 THR A CA 1
ATOM 1304 C C . THR A 1 163 ? 15.858 14.167 4.339 1.00 89.62 163 THR A C 1
ATOM 1306 O O . THR A 1 163 ? 15.936 13.333 3.437 1.00 89.62 163 THR A O 1
ATOM 1309 N N . LEU A 1 164 ? 16.926 14.495 5.078 1.00 92.56 164 LEU A N 1
ATOM 1310 C CA . LEU A 1 164 ? 18.224 13.840 4.872 1.00 92.56 164 LEU A CA 1
ATOM 1311 C C . LEU A 1 164 ? 18.169 12.363 5.272 1.00 92.56 164 LEU A C 1
ATOM 1313 O O . LEU A 1 164 ? 18.654 11.509 4.531 1.00 92.56 164 LEU A O 1
ATOM 1317 N N . LYS A 1 165 ? 17.512 12.052 6.394 1.00 92.38 165 LYS A N 1
ATOM 1318 C CA . LYS A 1 165 ? 17.296 10.668 6.841 1.00 92.38 165 LYS A CA 1
ATOM 1319 C C . LYS A 1 165 ? 16.385 9.897 5.894 1.00 92.38 165 LYS A C 1
ATOM 1321 O O . LYS A 1 165 ? 16.696 8.750 5.595 1.00 92.38 165 LYS A O 1
ATOM 1326 N N . VAL A 1 166 ? 15.322 10.533 5.395 1.00 92.19 166 VAL A N 1
ATOM 1327 C CA . VAL A 1 166 ? 14.426 9.971 4.368 1.00 92.19 166 VAL A CA 1
ATOM 1328 C C . VAL A 1 166 ? 15.239 9.538 3.148 1.00 92.19 166 VAL A C 1
ATOM 1330 O O . VAL A 1 166 ? 15.171 8.380 2.749 1.00 92.19 166 VAL A O 1
ATOM 1333 N N . ARG A 1 167 ? 16.074 10.431 2.598 1.00 93.81 167 ARG A N 1
ATOM 1334 C CA . ARG A 1 167 ? 16.910 10.120 1.426 1.00 93.81 167 ARG A CA 1
ATOM 1335 C C . ARG A 1 167 ? 17.925 9.015 1.700 1.00 93.81 167 ARG A C 1
ATOM 1337 O O . ARG A 1 167 ? 18.113 8.161 0.842 1.00 93.81 167 ARG A O 1
ATOM 1344 N N . ALA A 1 168 ? 18.559 9.023 2.872 1.00 95.50 168 ALA A N 1
ATOM 1345 C CA . ALA A 1 168 ? 19.505 7.979 3.255 1.00 95.50 168 ALA A CA 1
ATOM 1346 C C . ALA A 1 168 ? 18.828 6.598 3.322 1.00 95.50 168 ALA A C 1
ATOM 1348 O O . ALA A 1 168 ? 19.318 5.661 2.706 1.00 95.50 168 ALA A O 1
ATOM 1349 N N . HIS A 1 169 ? 17.657 6.489 3.961 1.00 94.50 169 HIS A N 1
ATOM 1350 C CA . HIS A 1 169 ? 16.924 5.218 4.063 1.00 94.50 169 HIS A CA 1
ATOM 1351 C C . HIS A 1 169 ? 16.379 4.746 2.712 1.00 94.50 169 HIS A C 1
ATOM 1353 O O . HIS A 1 169 ? 16.353 3.550 2.433 1.00 94.50 169 HIS A O 1
ATOM 1359 N N . GLN A 1 170 ? 15.964 5.675 1.846 1.00 95.94 170 GLN A N 1
ATOM 1360 C CA . GLN A 1 170 ? 15.581 5.340 0.475 1.00 95.94 170 GLN A CA 1
ATOM 1361 C C . GLN A 1 170 ? 16.771 4.808 -0.327 1.00 95.94 170 GLN A C 1
ATOM 1363 O O . GLN A 1 170 ? 16.612 3.823 -1.041 1.00 95.94 170 GLN A O 1
ATOM 1368 N N . ALA A 1 171 ? 17.955 5.415 -0.192 1.00 96.69 171 ALA A N 1
ATOM 1369 C CA . ALA A 1 171 ? 19.172 4.930 -0.839 1.00 96.69 171 ALA A CA 1
ATOM 1370 C C . ALA A 1 171 ? 19.560 3.534 -0.329 1.00 96.69 171 ALA A C 1
ATOM 1372 O O . ALA A 1 171 ? 19.732 2.628 -1.134 1.00 96.69 171 ALA A O 1
ATOM 1373 N N . GLU A 1 172 ? 19.581 3.330 0.991 1.00 97.44 172 GLU A N 1
ATOM 1374 C CA . GLU A 1 172 ? 19.856 2.022 1.601 1.00 97.44 172 GLU A CA 1
ATOM 1375 C C . GLU A 1 172 ? 18.857 0.948 1.147 1.00 97.44 172 GLU A C 1
ATOM 1377 O O . GLU A 1 172 ? 19.249 -0.177 0.834 1.00 97.44 172 GLU A O 1
ATOM 1382 N N . PHE A 1 173 ? 17.566 1.288 1.060 1.00 97.06 173 PHE A N 1
ATOM 1383 C CA . PHE A 1 173 ? 16.557 0.376 0.528 1.00 97.06 173 PHE A CA 1
ATOM 1384 C C . PHE A 1 173 ? 16.856 0.006 -0.926 1.00 97.06 173 PHE A C 1
ATOM 1386 O O . PHE A 1 173 ? 16.865 -1.179 -1.250 1.00 97.06 173 PHE A O 1
ATOM 1393 N N . LEU A 1 174 ? 17.129 0.986 -1.793 1.00 97.56 174 LEU A N 1
ATOM 1394 C CA . LEU A 1 174 ? 17.443 0.734 -3.201 1.00 97.56 174 LEU A CA 1
ATOM 1395 C C . LEU A 1 174 ? 18.713 -0.112 -3.361 1.00 97.56 174 LEU A C 1
ATOM 1397 O O . LEU A 1 174 ? 18.711 -1.048 -4.158 1.00 97.56 174 LEU A O 1
ATOM 1401 N N . ASP A 1 175 ? 19.748 0.151 -2.565 1.00 97.62 175 ASP A N 1
ATOM 1402 C CA . ASP A 1 175 ? 20.997 -0.619 -2.563 1.00 97.62 175 ASP A CA 1
ATOM 1403 C C . ASP A 1 175 ? 20.794 -2.070 -2.087 1.00 97.62 175 ASP A C 1
ATOM 1405 O O . ASP A 1 175 ? 21.549 -2.965 -2.471 1.00 97.62 175 ASP A O 1
ATOM 1409 N N . SER A 1 176 ? 19.762 -2.328 -1.274 1.00 97.44 176 SER A N 1
ATOM 1410 C CA . SER A 1 176 ? 19.424 -3.675 -0.792 1.00 97.44 176 SER A CA 1
ATOM 1411 C C . SER A 1 176 ? 18.669 -4.539 -1.810 1.00 97.44 176 SER A C 1
ATOM 1413 O O . SER A 1 176 ? 18.583 -5.758 -1.640 1.00 97.44 176 SER A O 1
ATOM 1415 N N . LEU A 1 177 ? 18.108 -3.932 -2.860 1.00 97.88 177 LEU A N 1
ATOM 1416 C CA . LEU A 1 177 ? 17.312 -4.640 -3.857 1.00 97.88 177 LEU A CA 1
ATOM 1417 C C . LEU A 1 177 ? 18.191 -5.428 -4.831 1.00 97.88 177 LEU A C 1
ATOM 1419 O O . LEU A 1 177 ? 19.258 -4.991 -5.260 1.00 97.88 177 LEU A O 1
ATOM 1423 N N . SER A 1 178 ? 17.694 -6.582 -5.272 1.00 98.25 178 SER A N 1
ATOM 1424 C CA . SER A 1 178 ? 18.332 -7.315 -6.366 1.00 98.25 178 SER A CA 1
ATOM 1425 C C . SER A 1 178 ? 18.252 -6.535 -7.684 1.00 98.25 178 SER A C 1
ATOM 1427 O O . SER A 1 178 ? 17.333 -5.743 -7.912 1.00 98.25 178 SER A O 1
ATOM 1429 N N . SER A 1 179 ? 19.146 -6.832 -8.635 1.00 97.81 179 SER A N 1
ATOM 1430 C CA . SER A 1 179 ? 19.099 -6.222 -9.976 1.00 97.81 179 SER A CA 1
ATOM 1431 C C . SER A 1 179 ? 17.746 -6.428 -10.668 1.00 97.81 179 SER A C 1
ATOM 1433 O O . SER A 1 179 ? 17.273 -5.554 -11.390 1.00 97.81 179 SER A O 1
ATOM 1435 N N . ALA A 1 180 ? 17.090 -7.566 -10.422 1.00 97.69 180 ALA A N 1
ATOM 1436 C CA . ALA A 1 180 ? 15.775 -7.861 -10.975 1.00 97.69 180 ALA A CA 1
ATOM 1437 C C . ALA A 1 180 ? 14.651 -7.030 -10.331 1.00 97.69 180 ALA A C 1
ATOM 1439 O O . ALA A 1 180 ? 13.632 -6.799 -10.977 1.00 97.69 180 ALA A O 1
ATOM 1440 N N . GLU A 1 181 ? 14.770 -6.633 -9.065 1.00 97.75 181 GLU A N 1
ATOM 1441 C CA . GLU A 1 181 ? 13.812 -5.751 -8.381 1.00 97.75 181 GLU A CA 1
ATOM 1442 C C . GLU A 1 181 ? 14.038 -4.289 -8.760 1.00 97.75 181 GLU A C 1
ATOM 1444 O O . GLU A 1 181 ? 13.077 -3.598 -9.097 1.00 97.75 181 GLU A O 1
ATOM 1449 N N . LEU A 1 182 ? 15.297 -3.847 -8.823 1.00 97.44 182 LEU A N 1
ATOM 1450 C CA . LEU A 1 182 ? 15.651 -2.522 -9.336 1.00 97.44 182 LEU A CA 1
ATOM 1451 C C . LEU A 1 182 ? 15.164 -2.323 -10.772 1.00 97.44 182 LEU A C 1
ATOM 1453 O O . LEU A 1 182 ? 14.580 -1.289 -11.082 1.00 97.44 182 LEU A O 1
ATOM 1457 N N . ALA A 1 183 ? 15.317 -3.332 -11.636 1.00 97.00 183 ALA A N 1
ATOM 1458 C CA . ALA A 1 183 ? 14.788 -3.279 -12.996 1.00 97.00 183 ALA A CA 1
ATOM 1459 C C . ALA A 1 183 ? 13.255 -3.136 -13.023 1.00 97.00 183 ALA A C 1
ATOM 1461 O O . ALA A 1 183 ? 12.731 -2.357 -13.815 1.00 97.00 183 ALA A O 1
ATOM 1462 N N . LYS A 1 184 ? 12.524 -3.836 -12.141 1.00 97.06 184 LYS A N 1
ATOM 1463 C CA . LYS A 1 184 ? 11.057 -3.706 -12.029 1.00 97.06 184 LYS A CA 1
ATOM 1464 C C . LYS A 1 184 ? 10.637 -2.287 -11.653 1.00 97.06 184 LYS A C 1
ATOM 1466 O O . LYS A 1 184 ? 9.719 -1.747 -12.271 1.00 97.06 184 LYS A O 1
ATOM 1471 N N . LEU A 1 185 ? 11.318 -1.699 -10.666 1.00 96.50 185 LEU A N 1
ATOM 1472 C CA . LEU A 1 185 ? 11.105 -0.313 -10.247 1.00 96.50 185 LEU A CA 1
ATOM 1473 C C . LEU A 1 185 ? 11.420 0.674 -11.373 1.00 96.50 185 LEU A C 1
ATOM 1475 O O . LEU A 1 185 ? 10.586 1.515 -11.693 1.00 96.50 185 LEU A O 1
ATOM 1479 N N . GLY A 1 186 ? 12.590 0.552 -12.001 1.00 96.56 186 GLY A N 1
ATOM 1480 C CA . GLY A 1 186 ? 13.003 1.446 -13.082 1.00 96.56 186 GLY A CA 1
ATOM 1481 C C . GLY A 1 186 ? 12.026 1.425 -14.256 1.00 96.56 186 GLY A C 1
ATOM 1482 O O . GLY A 1 186 ? 11.585 2.475 -14.710 1.00 96.56 186 GLY A O 1
ATOM 1483 N N . VAL A 1 187 ? 11.616 0.231 -14.692 1.00 96.12 187 VAL A N 1
ATOM 1484 C CA . VAL A 1 187 ? 10.664 0.073 -15.800 1.00 96.12 187 VAL A CA 1
ATOM 1485 C C . VAL A 1 187 ? 9.295 0.661 -15.461 1.00 96.12 187 VAL A C 1
ATOM 1487 O O . VAL A 1 187 ? 8.740 1.369 -16.295 1.00 96.12 187 VAL A O 1
ATOM 1490 N N . ILE A 1 188 ? 8.731 0.406 -14.270 1.00 96.31 188 ILE A N 1
ATOM 1491 C CA . ILE A 1 188 ? 7.393 0.940 -13.958 1.00 96.31 188 ILE A CA 1
ATOM 1492 C C . ILE A 1 188 ? 7.402 2.469 -13.853 1.00 96.31 188 ILE A C 1
ATOM 1494 O O . ILE A 1 188 ? 6.460 3.112 -14.306 1.00 96.31 188 ILE A O 1
ATOM 1498 N N . VAL A 1 189 ? 8.470 3.052 -13.295 1.00 95.38 189 VAL A N 1
ATOM 1499 C CA . VAL A 1 189 ? 8.617 4.508 -13.169 1.00 95.38 189 VAL A CA 1
ATOM 1500 C C . VAL A 1 189 ? 8.741 5.154 -14.547 1.00 95.38 189 VAL A C 1
ATOM 1502 O O . VAL A 1 189 ? 8.071 6.152 -14.803 1.00 95.38 189 VAL A O 1
ATOM 1505 N N . GLU A 1 190 ? 9.532 4.563 -15.445 1.00 95.38 190 GLU A N 1
ATOM 1506 C CA . GLU A 1 190 ? 9.673 5.041 -16.824 1.00 95.38 190 GLU A CA 1
ATOM 1507 C C . GLU A 1 190 ? 8.342 4.975 -17.583 1.00 95.38 190 GLU A C 1
ATOM 1509 O O . GLU A 1 190 ? 7.916 5.971 -18.163 1.00 95.38 190 GLU A O 1
ATOM 1514 N N . VAL A 1 191 ? 7.642 3.835 -17.520 1.00 94.62 191 VAL A N 1
ATOM 1515 C CA . VAL A 1 191 ? 6.327 3.651 -18.160 1.00 94.62 191 VAL A CA 1
ATOM 1516 C C . VAL A 1 191 ? 5.332 4.706 -17.677 1.00 94.62 191 VAL A C 1
ATOM 1518 O O . VAL A 1 191 ? 4.711 5.391 -18.489 1.00 94.62 191 VAL A O 1
ATOM 1521 N N . MET A 1 192 ? 5.213 4.885 -16.357 1.00 95.00 192 MET A N 1
ATOM 1522 C CA . MET A 1 192 ? 4.327 5.901 -15.785 1.00 95.00 192 MET A CA 1
ATOM 1523 C C . MET A 1 192 ? 4.711 7.313 -16.239 1.00 95.00 192 MET A C 1
ATOM 1525 O O . MET A 1 192 ? 3.830 8.112 -16.550 1.00 95.00 192 MET A O 1
ATOM 1529 N N . GLY A 1 193 ? 6.010 7.620 -16.305 1.00 93.56 193 GLY A N 1
ATOM 1530 C CA . GLY A 1 193 ? 6.516 8.910 -16.771 1.00 93.56 193 GLY A CA 1
ATOM 1531 C C . GLY A 1 193 ? 6.173 9.195 -18.235 1.00 93.56 193 GLY A C 1
ATOM 1532 O O . GLY A 1 193 ? 5.638 10.265 -18.541 1.00 93.56 193 GLY A O 1
ATOM 1533 N N . GLN A 1 194 ? 6.423 8.239 -19.133 1.00 92.12 194 GLN A N 1
ATOM 1534 C CA . GLN A 1 194 ? 6.127 8.384 -20.562 1.00 92.12 194 GLN A CA 1
ATOM 1535 C C . GLN A 1 194 ? 4.626 8.501 -20.835 1.00 92.12 194 GLN A C 1
ATOM 1537 O O . GLN A 1 194 ? 4.198 9.378 -21.595 1.00 92.12 194 GLN A O 1
ATOM 1542 N N . ASN A 1 195 ? 3.814 7.665 -20.187 1.00 92.50 195 ASN A N 1
ATOM 1543 C CA . ASN A 1 195 ? 2.365 7.696 -20.360 1.00 92.50 195 ASN A CA 1
ATOM 1544 C C . ASN A 1 195 ? 1.769 8.988 -19.793 1.00 92.50 195 ASN A C 1
ATOM 1546 O O . ASN A 1 195 ? 0.989 9.643 -20.481 1.00 92.50 195 ASN A O 1
ATOM 1550 N N . TYR A 1 196 ? 2.200 9.432 -18.607 1.00 93.38 196 TYR A N 1
ATOM 1551 C CA . TYR A 1 196 ? 1.774 10.719 -18.049 1.00 93.38 196 TYR A CA 1
ATOM 1552 C C . TYR A 1 196 ? 2.094 11.888 -18.990 1.00 93.38 196 TYR A C 1
ATOM 1554 O O . TYR A 1 196 ? 1.234 12.735 -19.250 1.00 93.38 196 TYR A O 1
ATOM 1562 N N . PHE A 1 197 ? 3.317 11.929 -19.531 1.00 91.81 197 PHE A N 1
ATOM 1563 C CA . PHE A 1 197 ? 3.725 12.952 -20.493 1.00 91.81 197 PHE A CA 1
ATOM 1564 C C . PHE A 1 197 ? 2.833 12.937 -21.741 1.00 91.81 197 PHE A C 1
ATOM 1566 O O . PHE A 1 197 ? 2.344 13.985 -22.165 1.00 91.81 197 PHE A O 1
ATOM 1573 N N . THR A 1 198 ? 2.572 11.751 -22.291 1.00 89.50 198 THR A N 1
ATOM 1574 C CA . THR A 1 198 ? 1.748 11.563 -23.493 1.00 89.50 198 THR A CA 1
ATOM 1575 C C . THR A 1 198 ? 0.301 12.001 -23.263 1.00 89.50 198 THR A C 1
ATOM 1577 O O . THR A 1 198 ? -0.232 12.796 -24.035 1.00 89.50 198 THR A O 1
ATOM 1580 N N . MET A 1 199 ? -0.319 11.565 -22.163 1.00 89.00 199 MET A N 1
ATOM 1581 C CA . MET A 1 199 ? -1.679 11.960 -21.777 1.00 89.00 199 MET A CA 1
ATOM 1582 C C . MET A 1 199 ? -1.801 13.477 -21.589 1.00 89.00 199 MET A C 1
ATOM 1584 O O . MET A 1 199 ? -2.741 14.105 -22.084 1.00 89.00 199 MET A O 1
ATOM 1588 N N . THR A 1 200 ? -0.823 14.085 -20.910 1.00 89.38 200 THR A N 1
ATOM 1589 C CA . THR A 1 200 ? -0.794 15.534 -20.668 1.00 89.38 200 THR A CA 1
ATOM 1590 C C . THR A 1 200 ? -0.649 16.305 -21.979 1.00 89.38 200 THR A C 1
ATOM 1592 O O . THR A 1 200 ? -1.379 17.269 -22.211 1.00 89.38 200 THR A O 1
ATOM 1595 N N . LYS A 1 201 ? 0.249 15.863 -22.869 1.00 90.12 201 LYS A N 1
ATOM 1596 C CA . LYS A 1 201 ? 0.442 16.461 -24.194 1.00 90.12 201 LYS A CA 1
ATOM 1597 C C . LYS A 1 201 ? -0.840 16.402 -25.029 1.00 90.12 201 LYS A C 1
ATOM 1599 O O . LYS A 1 201 ? -1.274 17.434 -25.530 1.00 90.12 201 LYS A O 1
ATOM 1604 N N . ASN A 1 202 ? -1.478 15.236 -25.111 1.00 87.38 202 ASN A N 1
ATOM 1605 C CA . ASN A 1 202 ? -2.718 15.057 -25.871 1.00 87.38 202 ASN A CA 1
ATOM 1606 C C . ASN A 1 202 ? -3.852 15.947 -25.334 1.00 87.38 202 ASN A C 1
ATOM 1608 O O . ASN A 1 202 ? -4.610 16.527 -26.107 1.00 87.38 202 ASN A O 1
ATOM 1612 N N . THR A 1 203 ? -3.942 16.109 -24.010 1.00 88.75 203 THR A N 1
ATOM 1613 C CA . THR A 1 203 ? -4.938 16.986 -23.368 1.00 88.75 203 THR A CA 1
ATOM 1614 C C . THR A 1 203 ? -4.711 18.461 -23.722 1.00 88.75 203 THR A C 1
ATOM 1616 O O . THR A 1 203 ? -5.664 19.197 -23.994 1.00 88.75 203 THR A O 1
ATOM 1619 N N . LEU A 1 204 ? -3.450 18.905 -23.755 1.00 86.94 204 LEU A N 1
ATOM 1620 C CA . LEU A 1 204 ? -3.082 20.261 -24.174 1.00 86.94 204 LEU A CA 1
ATOM 1621 C C . LEU A 1 204 ? -3.397 20.503 -25.658 1.00 86.94 204 LEU A C 1
ATOM 1623 O O . LEU A 1 204 ? -3.954 21.537 -26.013 1.00 86.94 204 LEU A O 1
ATOM 1627 N N . GLU A 1 205 ? -3.091 19.545 -26.532 1.00 86.31 205 GLU A N 1
ATOM 1628 C CA . GLU A 1 205 ? -3.381 19.654 -27.967 1.00 86.31 205 GLU A CA 1
ATOM 1629 C C . GLU A 1 205 ? -4.895 19.671 -28.252 1.00 86.31 205 GLU A C 1
ATOM 1631 O O . GLU A 1 205 ? -5.359 20.450 -29.091 1.00 86.31 205 GLU A O 1
ATOM 1636 N N . ALA A 1 206 ? -5.681 18.885 -27.508 1.00 82.19 206 ALA A N 1
ATOM 1637 C CA . ALA A 1 206 ? -7.141 18.885 -27.590 1.00 82.19 206 ALA A CA 1
ATOM 1638 C C . ALA A 1 206 ? -7.752 20.225 -27.143 1.00 82.19 206 ALA A C 1
ATOM 1640 O O . ALA A 1 206 ? -8.580 20.792 -27.853 1.00 82.19 206 ALA A O 1
ATOM 1641 N N . THR A 1 207 ? -7.288 20.786 -26.021 1.00 80.38 207 THR A N 1
ATOM 1642 C CA . THR A 1 207 ? -7.774 22.085 -25.512 1.00 80.38 207 THR A CA 1
ATOM 1643 C C . THR A 1 207 ? -7.383 23.261 -26.412 1.00 80.38 207 THR A C 1
ATOM 1645 O O . THR A 1 207 ? -8.177 24.183 -26.603 1.00 80.38 207 THR A O 1
ATOM 1648 N N . VAL A 1 208 ? -6.193 23.238 -27.022 1.00 74.69 208 VAL A N 1
ATOM 1649 C CA . VAL A 1 208 ? -5.797 24.233 -28.037 1.00 74.69 208 VAL A CA 1
ATOM 1650 C C . VAL A 1 208 ? -6.667 24.112 -29.290 1.00 74.69 208 VAL A C 1
ATOM 1652 O O . VAL A 1 208 ? -7.099 25.128 -29.837 1.00 74.69 208 VAL A O 1
ATOM 1655 N N . SER A 1 209 ? -6.978 22.885 -29.711 1.00 67.94 20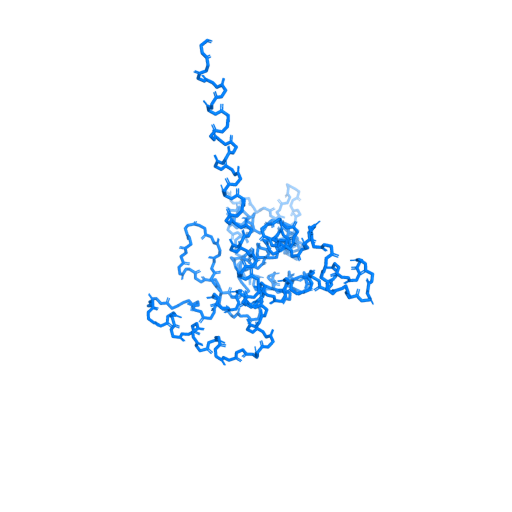9 SER A N 1
ATOM 1656 C CA . SER A 1 209 ? -7.850 22.637 -30.859 1.00 67.94 209 SER A CA 1
ATOM 1657 C C . SER A 1 209 ? -9.273 23.141 -30.594 1.00 67.94 209 SER A C 1
ATOM 1659 O O . SER A 1 209 ? -9.789 23.905 -31.403 1.00 67.94 209 SER A O 1
ATOM 1661 N N . GLU A 1 210 ? -9.886 22.838 -29.448 1.00 67.44 210 GLU A N 1
ATOM 1662 C CA . GLU A 1 210 ? -11.233 23.319 -29.082 1.00 67.44 210 GLU A CA 1
ATOM 1663 C C . GLU A 1 210 ? -11.333 24.856 -28.988 1.00 67.44 210 GLU A C 1
ATOM 1665 O O . GLU A 1 210 ? -12.319 25.451 -29.436 1.00 67.44 210 GLU A O 1
ATOM 1670 N N . ASN A 1 211 ? -10.283 25.523 -28.499 1.00 60.38 211 ASN A N 1
ATOM 1671 C CA . ASN A 1 211 ? -10.219 26.988 -28.441 1.00 60.38 211 ASN A CA 1
ATOM 1672 C C . ASN A 1 211 ? -10.028 27.648 -29.824 1.00 60.38 211 ASN A C 1
ATOM 1674 O O . ASN A 1 211 ? -10.388 28.812 -30.021 1.00 60.38 211 ASN A O 1
ATOM 1678 N N . SER A 1 212 ? -9.492 26.913 -30.804 1.00 57.12 212 SER A N 1
ATOM 1679 C CA . SER A 1 212 ? -9.343 27.403 -32.182 1.00 57.12 212 SER A CA 1
ATOM 1680 C C . SER A 1 212 ? -10.653 27.381 -32.987 1.00 57.12 212 SER A C 1
ATOM 1682 O O . SER A 1 212 ? -10.823 28.192 -33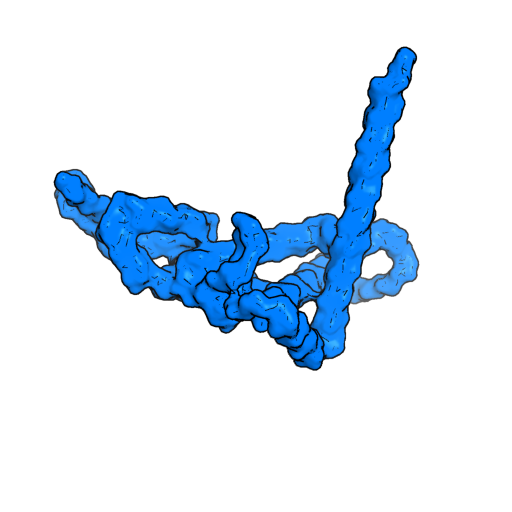.893 1.00 57.12 212 SER A O 1
ATOM 1684 N N . TRP A 1 213 ? -11.625 26.535 -32.616 1.00 54.38 213 TRP A N 1
ATOM 1685 C CA . TRP A 1 213 ? -12.965 26.511 -33.231 1.00 54.38 213 TRP A CA 1
ATOM 1686 C C . TRP A 1 213 ? -13.929 27.550 -32.642 1.00 54.38 213 TRP A C 1
ATOM 1688 O O . TRP A 1 213 ? -14.912 27.911 -33.282 1.00 54.38 213 TRP A O 1
ATOM 1698 N N . THR A 1 214 ? -13.658 28.056 -31.438 1.00 53.25 214 THR A N 1
ATOM 1699 C CA . THR A 1 214 ? -14.490 29.064 -30.750 1.00 53.25 214 THR A CA 1
ATOM 1700 C C . THR A 1 214 ? -14.084 30.511 -31.050 1.00 53.25 214 THR A C 1
ATOM 1702 O O . THR A 1 214 ? -14.741 31.439 -30.584 1.00 53.25 214 THR A O 1
ATOM 1705 N N . THR A 1 215 ? -13.038 30.723 -31.855 1.00 51.97 215 THR A N 1
ATOM 1706 C CA . THR A 1 215 ? -12.526 32.052 -32.242 1.00 51.97 215 THR A CA 1
ATOM 1707 C C . THR A 1 215 ? -12.671 32.376 -33.735 1.00 51.97 215 THR A C 1
ATOM 1709 O O . THR A 1 215 ? -12.132 33.383 -34.195 1.00 51.97 215 THR A O 1
ATOM 1712 N N . ALA A 1 216 ? -13.432 31.585 -34.495 1.00 43.97 216 ALA A N 1
ATOM 1713 C CA . ALA A 1 216 ? -13.779 31.922 -35.875 1.00 43.97 216 ALA A CA 1
ATOM 1714 C C . ALA A 1 216 ? -15.040 32.825 -35.919 1.00 43.97 216 ALA A C 1
ATOM 1716 O O . ALA A 1 216 ? -16.073 32.406 -35.390 1.00 43.97 216 ALA A O 1
ATOM 1717 N N . PRO A 1 217 ? -14.965 34.048 -36.488 1.00 49.88 217 PRO A N 1
ATOM 1718 C CA . PRO A 1 217 ? -16.113 34.943 -36.677 1.00 49.88 217 PRO A CA 1
ATOM 1719 C C . PRO A 1 217 ? -17.097 34.462 -37.751 1.00 49.88 217 PRO A C 1
ATOM 1721 O O . PRO A 1 217 ? -16.663 33.761 -38.696 1.00 49.88 217 PRO A O 1
#

Radius of gyration: 23.37 Å; chains: 1; bounding box: 60×52×66 Å

pLDDT: mean 86.79, std 12.47, range [36.78, 98.25]